Protein AF-A0A151RXX3-F1 (afdb_monomer)

Structure (mmCIF, N/CA/C/O backbone):
data_AF-A0A151RXX3-F1
#
_entry.id   AF-A0A151RXX3-F1
#
loop_
_atom_site.group_PDB
_atom_site.id
_atom_site.type_symbol
_atom_site.label_atom_id
_atom_site.label_alt_id
_atom_site.label_comp_id
_atom_site.label_asym_id
_atom_site.label_entity_id
_atom_site.label_seq_id
_atom_site.pdbx_PDB_ins_code
_atom_site.Cartn_x
_atom_site.Cartn_y
_atom_site.Cartn_z
_atom_site.occupancy
_atom_site.B_iso_or_equiv
_atom_site.auth_seq_id
_atom_site.auth_comp_id
_atom_site.auth_asym_id
_atom_site.auth_atom_id
_atom_site.pdbx_PDB_model_num
ATOM 1 N N . MET A 1 1 ? 7.718 -15.943 -20.895 1.00 89.25 1 MET A N 1
ATOM 2 C CA . MET A 1 1 ? 7.587 -17.386 -20.615 1.00 89.25 1 MET A CA 1
ATOM 3 C C . MET A 1 1 ? 8.882 -17.871 -19.971 1.00 89.25 1 MET A C 1
ATOM 5 O O . MET A 1 1 ? 9.934 -17.589 -20.536 1.00 89.25 1 MET A O 1
ATOM 9 N N . PRO A 1 2 ? 8.823 -18.529 -18.803 1.00 91.12 2 PRO A N 1
ATOM 10 C CA . PRO A 1 2 ? 9.934 -19.281 -18.217 1.00 91.12 2 PRO A CA 1
ATOM 11 C C . PRO A 1 2 ? 10.618 -20.260 -19.181 1.00 91.12 2 PRO A C 1
ATOM 13 O O . PRO A 1 2 ? 9.952 -20.950 -19.956 1.00 91.12 2 PRO A O 1
ATOM 16 N N . LEU A 1 3 ? 11.947 -20.358 -19.102 1.00 89.00 3 LEU A N 1
ATOM 17 C CA . LEU A 1 3 ? 12.749 -21.288 -19.906 1.00 89.00 3 LEU A CA 1
ATOM 18 C C . LEU A 1 3 ? 12.399 -22.761 -19.622 1.00 89.00 3 LEU A C 1
ATOM 20 O O . LEU A 1 3 ? 12.385 -23.570 -20.550 1.00 89.00 3 LEU A O 1
ATOM 24 N N . SER A 1 4 ? 12.051 -23.098 -18.375 1.00 89.06 4 SER A N 1
ATOM 25 C CA . SER A 1 4 ? 11.607 -24.442 -17.966 1.00 89.06 4 SER A CA 1
ATOM 26 C C . SER A 1 4 ? 10.390 -24.925 -18.760 1.00 89.06 4 SER A C 1
ATOM 28 O O . SER A 1 4 ? 10.337 -26.076 -19.195 1.00 89.06 4 SER A O 1
ATOM 30 N N . MET A 1 5 ? 9.420 -24.038 -19.003 1.00 88.75 5 MET A N 1
ATOM 31 C CA . MET A 1 5 ? 8.236 -24.366 -19.792 1.00 88.75 5 MET A CA 1
ATOM 32 C C . MET A 1 5 ? 8.582 -24.627 -21.249 1.00 88.75 5 MET A C 1
ATOM 34 O O . MET A 1 5 ? 8.080 -25.590 -21.821 1.00 88.75 5 MET A O 1
ATOM 38 N N . LEU A 1 6 ? 9.463 -23.817 -21.841 1.00 88.94 6 LEU A N 1
ATOM 39 C CA . LEU A 1 6 ? 9.907 -24.044 -23.213 1.00 88.94 6 LEU A CA 1
ATOM 40 C C . LEU A 1 6 ? 10.555 -25.430 -23.360 1.00 88.94 6 LEU A C 1
ATOM 42 O O . LEU A 1 6 ? 10.225 -26.170 -24.283 1.00 88.94 6 LEU A O 1
ATOM 46 N N . GLN A 1 7 ? 11.419 -25.808 -22.414 1.00 87.69 7 GLN A N 1
ATOM 47 C CA . GLN A 1 7 ? 12.077 -27.118 -22.410 1.00 87.69 7 GLN A CA 1
ATOM 48 C C . GLN A 1 7 ? 11.077 -28.284 -22.337 1.00 87.69 7 GLN A C 1
ATOM 50 O O . GLN A 1 7 ? 11.330 -29.337 -22.918 1.00 87.69 7 GLN A O 1
ATOM 55 N N . ARG A 1 8 ? 9.928 -28.102 -21.669 1.00 88.19 8 ARG A N 1
ATOM 56 C CA . ARG A 1 8 ? 8.843 -29.101 -21.613 1.00 88.19 8 ARG A CA 1
ATOM 57 C C . ARG A 1 8 ? 8.052 -29.212 -22.917 1.00 88.19 8 ARG A C 1
ATOM 59 O O . ARG A 1 8 ? 7.509 -30.279 -23.187 1.00 88.19 8 ARG A O 1
ATOM 66 N N . ILE A 1 9 ? 7.951 -28.128 -23.687 1.00 84.94 9 ILE A N 1
ATOM 67 C CA . ILE A 1 9 ? 7.225 -28.107 -24.967 1.00 84.94 9 ILE A CA 1
ATOM 68 C C . ILE A 1 9 ? 8.024 -28.845 -26.056 1.00 84.94 9 ILE A C 1
ATOM 70 O O . ILE A 1 9 ? 7.420 -29.496 -26.906 1.00 84.94 9 ILE A O 1
ATOM 74 N N . GLY A 1 10 ? 9.360 -28.821 -25.995 1.00 77.88 10 GLY A N 1
ATOM 75 C CA . GLY A 1 10 ? 10.242 -29.578 -26.892 1.00 77.88 10 GLY A CA 1
ATOM 76 C C . GLY A 1 10 ? 10.873 -28.724 -27.997 1.00 77.88 10 GLY A C 1
ATOM 77 O O . GLY A 1 10 ? 11.227 -27.573 -27.753 1.00 77.88 10 GLY A O 1
ATOM 78 N N . GLU A 1 11 ? 11.063 -29.303 -29.191 1.00 73.75 11 GLU A N 1
ATOM 79 C CA . GLU A 1 11 ? 11.761 -28.708 -30.350 1.00 73.75 11 GLU A CA 1
ATOM 80 C C . GLU A 1 11 ? 11.047 -27.463 -30.908 1.00 73.75 11 GLU A C 1
ATOM 82 O O . GLU A 1 11 ? 10.357 -27.505 -31.924 1.00 73.75 11 GLU A O 1
ATOM 87 N N . VAL A 1 12 ? 11.225 -26.331 -30.236 1.00 85.44 12 VAL A N 1
ATOM 88 C CA . VAL A 1 12 ? 10.735 -25.027 -30.674 1.00 85.44 12 VAL A CA 1
ATOM 89 C C . VAL A 1 12 ? 11.930 -24.142 -30.995 1.00 85.44 12 VAL A C 1
ATOM 91 O O . VAL A 1 12 ? 12.841 -23.985 -30.180 1.00 85.44 12 VAL A O 1
ATOM 94 N N . GLU A 1 13 ? 11.940 -23.563 -32.194 1.00 87.88 13 GLU A N 1
ATOM 95 C CA . GLU A 1 13 ? 13.018 -22.677 -32.620 1.00 87.88 13 GLU A CA 1
ATOM 96 C C . GLU A 1 13 ? 12.958 -21.360 -31.837 1.00 87.88 13 GLU A C 1
ATOM 98 O O . GLU A 1 13 ? 12.009 -20.582 -31.947 1.00 87.88 13 GLU A O 1
ATOM 103 N N . VAL A 1 14 ? 13.993 -21.103 -31.036 1.00 91.06 14 VAL A N 1
ATOM 104 C CA . VAL A 1 14 ? 14.156 -19.833 -30.330 1.00 91.06 14 VAL A CA 1
ATOM 105 C C . VAL A 1 14 ? 15.023 -18.913 -31.168 1.00 91.06 14 VAL A C 1
ATOM 107 O O . VAL A 1 14 ? 16.206 -19.183 -31.386 1.00 91.06 14 VAL A O 1
ATOM 110 N N . ARG A 1 15 ? 14.465 -17.780 -31.586 1.00 91.69 15 ARG A N 1
ATOM 111 C CA . ARG A 1 15 ? 15.223 -16.747 -32.286 1.00 91.69 15 ARG A CA 1
ATOM 112 C C . ARG A 1 15 ? 15.987 -15.876 -31.289 1.00 91.69 15 ARG A C 1
ATOM 114 O O . ARG A 1 15 ? 15.366 -15.294 -30.392 1.00 91.69 15 ARG A O 1
ATOM 121 N N . PRO A 1 16 ? 17.317 -15.731 -31.437 1.00 89.75 16 PRO A N 1
ATOM 122 C CA . PRO A 1 16 ? 18.087 -14.806 -30.619 1.00 89.75 16 PRO A CA 1
ATOM 123 C C . PRO A 1 16 ? 17.590 -13.374 -30.816 1.00 89.75 16 PRO A C 1
ATOM 125 O O . PRO A 1 16 ? 17.410 -12.920 -31.947 1.00 89.75 16 PRO A O 1
ATOM 128 N N . ILE A 1 17 ? 17.424 -12.635 -29.721 1.00 89.94 17 ILE A N 1
ATOM 129 C CA . ILE A 1 17 ? 17.003 -11.236 -29.767 1.00 89.94 17 ILE A CA 1
ATOM 130 C C . ILE A 1 17 ? 17.909 -10.370 -28.902 1.00 89.94 17 ILE A C 1
ATOM 132 O O . ILE A 1 17 ? 18.303 -10.744 -27.801 1.00 89.94 17 ILE A O 1
ATOM 136 N N . ARG A 1 18 ? 18.230 -9.176 -29.398 1.00 87.50 18 ARG A N 1
ATOM 137 C CA . ARG A 1 18 ? 18.948 -8.152 -28.633 1.00 87.50 18 ARG A CA 1
ATOM 138 C C . ARG A 1 18 ? 17.943 -7.212 -27.982 1.00 87.50 18 ARG A C 1
ATOM 140 O O . ARG A 1 18 ? 17.834 -6.055 -28.375 1.00 87.50 18 ARG A O 1
ATOM 147 N N . MET A 1 19 ? 17.176 -7.736 -27.030 1.00 88.75 19 MET A N 1
ATOM 148 C CA . MET A 1 19 ? 16.320 -6.919 -26.172 1.00 88.75 19 MET A CA 1
ATOM 149 C C . MET A 1 19 ? 16.792 -6.996 -24.726 1.00 88.75 19 MET A C 1
ATOM 151 O O . MET A 1 19 ? 17.378 -7.990 -24.301 1.00 88.75 19 MET A O 1
ATOM 155 N N . THR A 1 20 ? 16.455 -5.967 -23.965 1.00 90.19 20 THR A N 1
ATOM 156 C CA . THR A 1 20 ? 16.675 -5.909 -22.525 1.00 90.19 20 THR A CA 1
ATOM 157 C C . THR A 1 20 ? 15.355 -5.524 -21.879 1.00 90.19 20 THR A C 1
ATOM 159 O O . THR A 1 20 ? 14.705 -4.581 -22.331 1.00 90.19 20 THR A O 1
ATOM 162 N N . LEU A 1 21 ? 14.945 -6.252 -20.844 1.00 89.50 21 LEU A N 1
ATOM 163 C CA . LEU A 1 21 ? 13.702 -5.994 -20.127 1.00 89.50 21 LEU A CA 1
ATOM 164 C C . LEU A 1 21 ? 14.010 -5.494 -18.722 1.00 89.50 21 LEU A C 1
ATOM 166 O O . LEU A 1 21 ? 14.807 -6.093 -18.005 1.00 89.50 21 LEU A O 1
ATOM 170 N N . GLN A 1 22 ? 13.351 -4.411 -18.325 1.00 91.44 22 GLN A N 1
ATOM 171 C CA . GLN A 1 22 ? 13.344 -3.953 -16.944 1.00 91.44 22 GLN A CA 1
ATOM 172 C C . GLN A 1 22 ? 12.065 -4.453 -16.271 1.00 91.44 22 GLN A C 1
ATOM 174 O O . GLN A 1 22 ? 10.960 -4.122 -16.701 1.00 91.44 22 GLN A O 1
ATOM 179 N N . LEU A 1 23 ? 12.215 -5.279 -15.238 1.00 87.00 23 LEU A N 1
ATOM 180 C CA . LEU A 1 23 ? 11.096 -5.811 -14.465 1.00 87.00 23 LEU A CA 1
ATOM 181 C C . LEU A 1 23 ? 10.547 -4.760 -13.486 1.00 87.00 23 LEU A C 1
ATOM 183 O O . LEU A 1 23 ? 11.175 -3.732 -13.228 1.00 87.00 23 LEU A O 1
ATOM 187 N N . ALA A 1 24 ? 9.378 -5.027 -12.896 1.00 81.44 24 ALA A N 1
ATOM 188 C CA . ALA A 1 24 ? 8.734 -4.120 -11.939 1.00 81.44 24 ALA A CA 1
ATOM 189 C C . ALA A 1 24 ? 9.591 -3.851 -10.684 1.00 81.44 24 ALA A C 1
ATOM 191 O O . ALA A 1 24 ? 9.569 -2.747 -10.145 1.00 81.44 24 ALA A O 1
ATOM 192 N N . ASN A 1 25 ? 10.417 -4.819 -10.273 1.00 86.31 25 ASN A N 1
ATOM 193 C CA . ASN A 1 25 ? 11.418 -4.664 -9.209 1.00 86.31 25 ASN A CA 1
ATOM 194 C C . ASN A 1 25 ? 12.680 -3.894 -9.662 1.00 86.31 25 ASN A C 1
ATOM 196 O O . ASN A 1 25 ? 13.690 -3.902 -8.967 1.00 86.31 25 ASN A O 1
ATOM 200 N N . ARG A 1 26 ? 12.641 -3.260 -10.844 1.00 84.44 26 ARG A N 1
ATOM 201 C CA . ARG A 1 26 ? 13.734 -2.531 -11.508 1.00 84.44 26 ARG A CA 1
ATOM 202 C C . ARG A 1 26 ? 14.936 -3.380 -11.922 1.00 84.44 26 ARG A C 1
ATOM 204 O O . ARG A 1 26 ? 15.872 -2.819 -12.490 1.00 84.44 26 ARG A O 1
ATOM 211 N N . SER A 1 27 ? 14.913 -4.696 -11.701 1.00 84.06 27 SER A N 1
ATOM 212 C CA . SER A 1 27 ? 15.970 -5.583 -12.186 1.00 84.06 27 SER A CA 1
ATOM 213 C C . SER A 1 27 ? 15.974 -5.637 -13.711 1.00 84.06 27 SER A C 1
ATOM 215 O O . SER A 1 27 ? 14.931 -5.555 -14.365 1.00 84.06 27 SER A O 1
ATOM 217 N N . ILE A 1 28 ? 17.171 -5.762 -14.274 1.00 88.62 28 ILE A N 1
ATOM 218 C CA . ILE A 1 28 ? 17.374 -5.880 -15.711 1.00 88.62 28 ILE A CA 1
ATOM 219 C C . ILE A 1 28 ? 17.557 -7.359 -16.046 1.00 88.62 28 ILE A C 1
ATOM 221 O O . ILE A 1 28 ? 18.454 -8.015 -15.516 1.00 88.62 28 ILE A O 1
ATOM 225 N N . LYS A 1 29 ? 16.713 -7.882 -16.936 1.00 88.06 29 LYS A N 1
ATOM 226 C CA . LYS A 1 29 ? 16.784 -9.253 -17.442 1.00 88.06 29 LYS A CA 1
ATOM 227 C C . LYS A 1 29 ? 17.011 -9.253 -18.946 1.00 88.06 29 LYS A C 1
ATOM 229 O O . LYS A 1 29 ? 16.446 -8.450 -19.689 1.00 88.06 29 LYS A O 1
ATOM 234 N N . TYR A 1 30 ? 17.831 -10.200 -19.375 1.00 91.12 30 TYR A N 1
ATOM 235 C CA . TYR A 1 30 ? 18.130 -10.458 -20.774 1.00 91.12 30 TYR A CA 1
ATOM 236 C C . TYR A 1 30 ? 17.369 -11.713 -21.191 1.00 91.12 30 TYR A C 1
ATOM 238 O O . TYR A 1 30 ? 17.625 -12.785 -20.637 1.00 91.12 30 TYR A O 1
ATOM 246 N N . PRO A 1 31 ? 16.398 -11.601 -22.107 1.00 92.62 31 PRO A N 1
ATOM 247 C CA . PRO A 1 31 ? 15.698 -12.765 -22.618 1.00 92.62 31 PRO A CA 1
ATOM 248 C C . PRO A 1 31 ? 16.636 -13.733 -23.328 1.00 92.62 31 PRO A C 1
ATOM 250 O O . PRO A 1 31 ? 17.575 -13.322 -24.006 1.00 92.62 31 PRO A O 1
ATOM 253 N N . HIS A 1 32 ? 16.330 -15.020 -23.210 1.00 90.50 32 HIS A N 1
ATOM 254 C CA . HIS A 1 32 ? 17.006 -16.076 -23.954 1.00 90.50 32 HIS A CA 1
ATOM 255 C C . HIS A 1 32 ? 16.734 -15.946 -25.461 1.00 90.50 32 HIS A C 1
ATOM 257 O O . HIS A 1 32 ? 17.613 -16.171 -26.289 1.00 90.50 32 HIS A O 1
ATOM 263 N N . GLY A 1 33 ? 15.520 -15.522 -25.815 1.00 93.31 33 GLY A N 1
ATOM 264 C CA . GLY A 1 33 ? 15.121 -15.252 -27.187 1.00 93.31 33 GLY A CA 1
ATOM 265 C C . GLY A 1 33 ? 13.617 -15.059 -27.315 1.00 93.31 33 GLY A C 1
ATOM 266 O O . GLY A 1 33 ? 12.908 -14.913 -26.313 1.00 93.31 33 GLY A O 1
ATOM 267 N N . VAL A 1 34 ? 13.139 -15.056 -28.554 1.00 92.75 34 VAL A N 1
ATOM 268 C CA . VAL A 1 34 ? 11.711 -15.031 -28.879 1.00 92.75 34 VAL A CA 1
ATOM 269 C C . VAL A 1 34 ? 11.339 -16.313 -29.598 1.00 92.75 34 VAL A C 1
ATOM 271 O O . VAL A 1 34 ? 12.045 -16.762 -30.497 1.00 92.75 34 VAL A O 1
ATOM 274 N N . VAL A 1 35 ? 10.219 -16.884 -29.185 1.00 93.06 35 VAL A N 1
ATOM 275 C CA . VAL A 1 35 ? 9.512 -17.932 -29.908 1.00 93.06 35 VAL A CA 1
ATOM 276 C C . VAL A 1 35 ? 8.337 -17.269 -30.600 1.00 93.06 35 VAL A C 1
ATOM 278 O O . VAL A 1 35 ? 7.531 -16.626 -29.931 1.00 93.06 35 VAL A O 1
ATOM 281 N N . GLU A 1 36 ? 8.253 -17.412 -31.914 1.00 91.12 36 GLU A N 1
ATOM 282 C CA . GLU A 1 36 ? 7.155 -16.873 -32.717 1.00 91.12 36 GLU A CA 1
ATOM 283 C C . GLU A 1 36 ? 6.114 -17.963 -33.005 1.00 91.12 36 GLU A C 1
ATOM 285 O O . GLU A 1 36 ? 6.450 -19.147 -33.066 1.00 91.12 36 GLU A O 1
ATOM 290 N N . ASP A 1 37 ? 4.855 -17.554 -33.174 1.00 90.19 37 ASP A N 1
ATOM 291 C CA . ASP A 1 37 ? 3.744 -18.398 -33.639 1.00 90.19 37 ASP A CA 1
ATOM 292 C C . ASP A 1 37 ? 3.473 -19.669 -32.806 1.00 90.19 37 ASP A C 1
ATOM 294 O O . ASP A 1 37 ? 2.965 -20.679 -33.309 1.00 90.19 37 ASP A O 1
ATOM 298 N N . LEU A 1 38 ? 3.741 -19.633 -31.496 1.00 90.06 38 LEU A N 1
ATOM 299 C CA . LEU A 1 38 ? 3.442 -20.765 -30.624 1.00 90.06 38 LEU A CA 1
ATOM 300 C C . LEU A 1 38 ? 1.927 -20.900 -30.426 1.00 90.06 38 LEU A C 1
ATOM 302 O O . LEU A 1 38 ? 1.261 -19.979 -29.952 1.00 90.06 38 LEU A O 1
ATOM 306 N N . LEU A 1 39 ? 1.377 -22.066 -30.765 1.00 90.44 39 LEU A N 1
ATOM 307 C CA . LEU A 1 39 ? -0.059 -22.315 -30.671 1.00 90.44 39 LEU A CA 1
ATOM 308 C C . LEU A 1 39 ? -0.511 -22.495 -29.216 1.00 90.44 39 LEU A C 1
ATOM 310 O O . LEU A 1 39 ? -0.189 -23.483 -28.558 1.00 90.44 39 LEU A O 1
ATOM 314 N N . VAL A 1 40 ? -1.334 -21.562 -28.740 1.00 89.50 40 VAL A N 1
ATOM 315 C CA . VAL A 1 40 ? -1.975 -21.603 -27.423 1.00 89.50 40 VAL A CA 1
ATOM 316 C C . VAL A 1 40 ? -3.429 -22.026 -27.577 1.00 89.50 40 VAL A C 1
ATOM 318 O O . VAL A 1 40 ? -4.207 -21.373 -28.279 1.00 89.50 40 VAL A O 1
ATOM 321 N N . LYS A 1 41 ? -3.807 -23.108 -26.890 1.00 88.88 41 LYS A N 1
ATOM 322 C CA . LYS A 1 41 ? -5.196 -23.563 -26.806 1.00 88.88 41 LYS A CA 1
ATOM 323 C C . LYS A 1 41 ? -5.928 -22.832 -25.683 1.00 88.88 41 LYS A C 1
ATOM 325 O O . LYS A 1 41 ? -5.544 -22.950 -24.523 1.00 88.88 41 LYS A O 1
ATOM 330 N N . VAL A 1 42 ? -7.007 -22.133 -26.018 1.00 87.75 42 VAL A N 1
ATOM 331 C CA . VAL A 1 42 ? -7.947 -21.545 -25.055 1.00 87.75 42 VAL A CA 1
ATOM 332 C C . VAL A 1 42 ? -9.311 -22.175 -25.281 1.00 87.75 42 VAL A C 1
ATOM 334 O O . VAL A 1 42 ? -9.966 -21.904 -26.287 1.00 87.75 42 VAL A O 1
ATOM 337 N N . ASP A 1 43 ? -9.719 -23.036 -24.349 1.00 88.25 43 ASP A N 1
ATOM 338 C CA . ASP A 1 43 ? -10.894 -23.900 -24.489 1.00 88.25 43 ASP A CA 1
ATOM 339 C C . ASP A 1 43 ? -10.880 -24.655 -25.835 1.00 88.25 43 ASP A C 1
ATOM 341 O O . ASP A 1 43 ? -10.007 -25.500 -26.051 1.00 88.25 43 ASP A O 1
ATOM 345 N N . LYS A 1 44 ? -11.786 -24.349 -26.769 1.00 88.81 44 LYS A N 1
ATOM 346 C CA . LYS A 1 44 ? -11.835 -24.969 -28.103 1.00 88.81 44 LYS A CA 1
ATOM 347 C C . LYS A 1 44 ? -10.999 -24.270 -29.185 1.00 88.81 44 LYS A C 1
ATOM 349 O O . LYS A 1 44 ? -10.865 -24.819 -30.277 1.00 88.81 44 LYS A O 1
ATOM 354 N N . PHE A 1 45 ? -10.435 -23.093 -28.917 1.00 90.25 45 PHE A N 1
ATOM 355 C CA . PHE A 1 45 ? -9.740 -22.282 -29.923 1.00 90.25 45 PHE A CA 1
ATOM 356 C C . PHE A 1 45 ? -8.220 -22.386 -29.830 1.00 90.25 45 PHE A C 1
ATOM 358 O O . PHE A 1 45 ? -7.668 -22.562 -28.747 1.00 90.25 45 PHE A O 1
ATOM 365 N N . TRP A 1 46 ? -7.547 -22.206 -30.966 1.00 90.50 46 TRP A N 1
ATOM 366 C CA . TRP A 1 46 ? -6.090 -22.147 -31.068 1.00 90.50 46 TRP A CA 1
ATOM 367 C C . TRP A 1 46 ? -5.659 -20.784 -31.594 1.00 90.50 46 TRP A C 1
ATOM 369 O O . TRP A 1 46 ? -6.179 -20.319 -32.608 1.00 90.50 46 TRP A O 1
ATOM 379 N N . PHE A 1 47 ? -4.699 -20.161 -30.918 1.00 91.25 47 PHE A N 1
ATOM 380 C CA . PHE A 1 47 ? -4.158 -18.860 -31.297 1.00 91.25 47 PHE A CA 1
ATOM 381 C C . PHE A 1 47 ? -2.637 -18.939 -31.425 1.00 91.25 47 PHE A C 1
ATOM 383 O O . PHE A 1 47 ? -2.004 -19.457 -30.506 1.00 91.25 47 PHE A O 1
ATOM 390 N N . PRO A 1 48 ? -2.040 -18.418 -32.509 1.00 91.12 48 PRO A N 1
ATOM 391 C CA . PRO A 1 48 ? -0.600 -18.205 -32.557 1.00 91.12 48 PRO A CA 1
ATOM 392 C C . PRO A 1 48 ? -0.228 -17.054 -31.616 1.00 91.12 48 PRO A C 1
ATOM 394 O O . PRO A 1 48 ? -0.878 -16.002 -31.616 1.00 91.12 48 PRO A O 1
ATOM 397 N N . VAL A 1 49 ? 0.783 -17.272 -30.777 1.00 91.19 49 VAL A N 1
ATOM 398 C CA . VAL A 1 49 ? 1.258 -16.298 -29.791 1.00 91.19 49 VAL A CA 1
ATOM 399 C C . VAL A 1 49 ? 2.776 -16.289 -29.756 1.00 91.19 49 VAL A C 1
ATOM 401 O O . VAL A 1 49 ? 3.412 -17.330 -29.599 1.00 91.19 49 VAL A O 1
ATOM 404 N N . ASP A 1 50 ? 3.343 -15.090 -29.810 1.00 91.69 50 ASP A N 1
ATOM 405 C CA . ASP A 1 50 ? 4.777 -14.898 -29.646 1.00 91.69 50 ASP A CA 1
ATOM 406 C C . ASP A 1 50 ? 5.130 -14.799 -28.159 1.00 91.69 50 ASP A C 1
ATOM 408 O O . ASP A 1 50 ? 4.501 -14.061 -27.390 1.00 91.69 50 ASP A O 1
ATOM 412 N N . PHE A 1 51 ? 6.175 -15.510 -27.746 1.00 91.38 51 PHE A N 1
ATOM 413 C CA . PHE A 1 51 ? 6.668 -15.499 -26.378 1.00 91.38 51 PHE A CA 1
ATOM 414 C C . PHE A 1 51 ? 8.111 -15.033 -26.307 1.00 91.38 51 PHE A C 1
ATOM 416 O O . PHE A 1 51 ? 9.013 -15.602 -26.915 1.00 91.38 51 PHE A O 1
ATOM 423 N N . VAL A 1 52 ? 8.348 -14.049 -25.445 1.00 91.75 52 VAL A N 1
ATOM 424 C CA . VAL A 1 52 ? 9.694 -13.746 -24.965 1.00 91.75 52 VAL A CA 1
ATOM 425 C C . VAL A 1 52 ? 10.065 -14.771 -23.896 1.00 91.75 52 VAL A C 1
ATOM 427 O O . VAL A 1 52 ? 9.382 -14.886 -22.868 1.00 91.75 52 VAL A O 1
ATOM 430 N N . VAL A 1 53 ? 11.130 -15.528 -24.143 1.00 91.75 53 VAL A N 1
ATOM 431 C CA . VAL A 1 53 ? 11.615 -16.586 -23.253 1.00 91.75 53 VAL A CA 1
ATOM 432 C C . VAL A 1 53 ? 12.652 -16.002 -22.303 1.00 91.75 53 VAL A C 1
ATOM 434 O O . VAL A 1 53 ? 13.599 -15.351 -22.738 1.00 91.75 53 VAL A O 1
ATOM 437 N N . MET A 1 54 ? 12.476 -16.212 -21.002 1.00 90.56 54 MET A N 1
ATOM 438 C CA . MET A 1 54 ? 13.347 -15.669 -19.958 1.00 90.56 54 MET A CA 1
ATOM 439 C C . MET A 1 54 ? 13.747 -16.750 -18.961 1.00 90.56 54 MET A C 1
ATOM 441 O O . MET A 1 54 ? 12.966 -17.655 -18.673 1.00 90.56 54 MET A O 1
ATOM 445 N N . ASP A 1 55 ? 14.950 -16.611 -18.410 1.00 86.69 55 ASP A N 1
ATOM 446 C CA . ASP A 1 55 ? 15.411 -17.416 -17.283 1.00 86.69 55 ASP A CA 1
ATOM 447 C C . ASP A 1 55 ? 14.833 -16.855 -15.972 1.00 86.69 55 ASP A C 1
ATOM 449 O O . ASP A 1 55 ? 15.312 -15.856 -15.411 1.00 86.69 55 ASP A O 1
ATOM 453 N N . MET A 1 56 ? 13.701 -17.435 -15.575 1.00 86.12 56 MET A N 1
ATOM 454 C CA . MET A 1 56 ? 12.917 -17.090 -14.394 1.00 86.12 56 MET A CA 1
ATOM 455 C C . MET A 1 56 ? 12.193 -18.335 -13.876 1.00 86.12 56 MET A C 1
ATOM 457 O O . MET A 1 56 ? 11.906 -19.247 -14.655 1.00 86.12 56 MET A O 1
ATOM 461 N N . GLU A 1 57 ? 11.879 -18.342 -12.584 1.00 85.44 57 GLU A N 1
ATOM 462 C CA . GLU A 1 57 ? 11.120 -19.420 -11.952 1.00 85.44 57 GLU A CA 1
ATOM 463 C C . GLU A 1 57 ? 9.682 -19.481 -12.490 1.00 8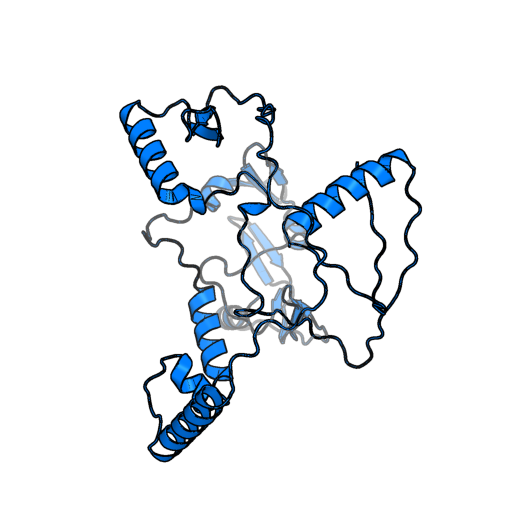5.44 57 GLU A C 1
ATOM 465 O O . GLU A 1 57 ? 9.079 -18.463 -12.847 1.00 85.44 57 GLU A O 1
ATOM 470 N N . GLU A 1 58 ? 9.155 -20.699 -12.599 1.00 84.44 58 GLU A N 1
ATOM 471 C CA . GLU A 1 58 ? 7.780 -20.961 -13.018 1.00 84.44 58 GLU A CA 1
ATOM 472 C C . GLU A 1 58 ? 6.867 -20.938 -11.792 1.00 84.44 58 GLU A C 1
ATOM 474 O O . GLU A 1 58 ? 7.096 -21.664 -10.826 1.00 84.44 58 GLU A O 1
ATOM 479 N N . ASP A 1 59 ? 5.819 -20.120 -11.847 1.00 82.62 59 ASP A N 1
ATOM 480 C CA . ASP A 1 59 ? 4.762 -20.125 -10.841 1.00 82.62 59 ASP A CA 1
ATOM 481 C C . ASP A 1 59 ? 3.874 -21.362 -11.051 1.00 82.62 59 ASP A C 1
ATOM 483 O O . ASP A 1 59 ? 3.337 -21.584 -12.141 1.00 82.62 59 ASP A O 1
ATOM 487 N N . SER A 1 60 ? 3.736 -22.186 -10.011 1.00 78.94 60 SER A N 1
ATOM 488 C CA . SER A 1 60 ? 2.957 -23.425 -10.074 1.00 78.94 60 SER A CA 1
ATOM 489 C C . SER A 1 60 ? 1.445 -23.205 -10.173 1.00 78.94 60 SER A C 1
ATOM 491 O O . SER A 1 60 ? 0.736 -24.107 -10.618 1.00 78.94 60 SER A O 1
ATOM 493 N N . GLU A 1 61 ? 0.940 -22.047 -9.743 1.00 76.69 61 GLU A N 1
ATOM 494 C CA . GLU A 1 61 ? -0.483 -21.701 -9.784 1.00 76.69 61 GLU A CA 1
ATOM 495 C C . GLU A 1 61 ? -0.843 -20.930 -11.058 1.00 76.69 61 GLU A C 1
ATOM 497 O O . GLU A 1 61 ? -1.856 -21.228 -11.696 1.00 76.69 61 GLU A O 1
ATOM 502 N N . VAL A 1 62 ? -0.006 -19.968 -11.464 1.00 77.38 62 VAL A N 1
ATOM 503 C CA . VAL A 1 62 ? -0.238 -19.132 -12.655 1.00 77.38 62 VAL A CA 1
ATOM 504 C C . VAL A 1 62 ? 0.985 -19.159 -13.578 1.00 77.38 62 VAL A C 1
ATOM 506 O O . VAL A 1 62 ? 1.727 -18.180 -13.677 1.00 77.38 62 VAL A O 1
ATOM 509 N N . PRO A 1 63 ? 1.191 -20.257 -14.325 1.00 70.62 63 PRO A N 1
ATOM 510 C CA . PRO A 1 63 ? 2.407 -20.434 -15.117 1.00 70.62 63 PRO A CA 1
ATOM 511 C C . PRO A 1 63 ? 2.543 -19.409 -16.256 1.00 70.62 63 PRO A C 1
ATOM 513 O O . PRO A 1 63 ? 3.655 -19.051 -16.650 1.00 70.62 63 PRO A O 1
ATOM 516 N N . LEU A 1 64 ? 1.429 -18.898 -16.800 1.00 83.38 64 LEU A N 1
ATOM 517 C CA . LEU A 1 64 ? 1.425 -17.933 -17.903 1.00 83.38 64 LEU A CA 1
ATOM 518 C C . LEU A 1 64 ? 0.337 -16.872 -17.743 1.00 83.38 64 LEU A C 1
ATOM 520 O O . LEU A 1 64 ? -0.835 -17.185 -17.548 1.00 83.38 64 LEU A O 1
ATOM 524 N N . ILE A 1 65 ? 0.719 -15.612 -17.956 1.00 85.12 65 ILE A N 1
ATOM 525 C CA . ILE A 1 65 ? -0.209 -14.485 -18.071 1.00 85.12 65 ILE A CA 1
ATOM 526 C C . ILE A 1 65 ? -0.184 -13.988 -19.514 1.00 85.12 65 ILE A C 1
ATOM 528 O O . ILE A 1 65 ? 0.842 -13.518 -20.012 1.00 85.12 65 ILE A O 1
ATOM 532 N N . LEU A 1 66 ? -1.330 -14.071 -20.187 1.00 87.19 66 LEU A N 1
ATOM 533 C CA . LEU A 1 66 ? -1.496 -13.555 -21.540 1.00 87.19 66 LEU A CA 1
ATOM 534 C C . LEU A 1 66 ? -1.971 -12.105 -21.481 1.00 87.19 66 LEU A C 1
ATOM 536 O O . LEU A 1 66 ? -3.062 -11.797 -21.007 1.00 87.19 66 LEU A O 1
ATOM 540 N N . GLY A 1 67 ? -1.114 -11.200 -21.944 1.00 87.31 67 GLY A N 1
ATOM 541 C CA . GLY A 1 67 ? -1.357 -9.767 -21.854 1.00 87.31 67 GLY A CA 1
ATOM 542 C C . GLY A 1 67 ? -2.392 -9.232 -22.849 1.00 87.31 67 GLY A C 1
ATOM 543 O O . GLY A 1 67 ? -2.975 -9.940 -23.671 1.00 87.31 67 GLY A O 1
ATOM 544 N N . ARG A 1 68 ? -2.545 -7.905 -22.834 1.00 87.44 68 ARG A N 1
ATOM 545 C CA . ARG A 1 68 ? -3.459 -7.158 -23.716 1.00 87.44 68 ARG A CA 1
ATOM 546 C C . ARG A 1 68 ? -3.285 -7.449 -25.218 1.00 87.44 68 ARG A C 1
ATOM 548 O O . ARG A 1 68 ? -4.310 -7.507 -25.895 1.00 87.44 68 ARG A O 1
ATOM 555 N N . PRO A 1 69 ? -2.062 -7.634 -25.766 1.00 88.25 69 PRO A N 1
ATOM 556 C CA . PRO A 1 69 ? -1.900 -7.981 -27.179 1.00 88.25 69 PRO A CA 1
ATOM 557 C C . PRO A 1 69 ? -2.622 -9.280 -27.550 1.00 88.25 69 PRO A C 1
ATOM 559 O O . PRO A 1 69 ? -3.398 -9.289 -28.501 1.00 88.25 69 PRO A O 1
ATOM 562 N N . PHE A 1 70 ? -2.459 -10.332 -26.742 1.00 90.25 70 PHE A N 1
ATOM 563 C CA . PHE A 1 70 ? -3.173 -11.594 -26.927 1.00 90.25 70 PHE A CA 1
ATOM 564 C C . PHE A 1 70 ? -4.688 -11.402 -26.837 1.00 90.25 70 PHE A C 1
ATOM 566 O O . PHE A 1 70 ? -5.429 -11.845 -27.711 1.00 90.25 70 PHE A O 1
ATOM 573 N N . MET A 1 71 ? -5.154 -10.681 -25.813 1.00 90.00 71 MET A N 1
ATOM 574 C CA . MET A 1 71 ? -6.583 -10.415 -25.630 1.00 90.00 71 MET A CA 1
ATOM 575 C C . MET A 1 71 ? -7.196 -9.686 -26.832 1.00 90.00 71 MET A C 1
ATOM 577 O O . MET A 1 71 ? -8.343 -9.942 -27.198 1.00 90.00 71 MET A O 1
ATOM 581 N N . LYS A 1 72 ? -6.429 -8.802 -27.480 1.00 88.25 72 LYS A N 1
ATOM 582 C CA . LYS A 1 72 ? -6.844 -8.137 -28.718 1.00 88.25 72 LYS A CA 1
ATOM 583 C C . LYS A 1 72 ? -6.957 -9.131 -29.877 1.00 88.25 72 LYS A C 1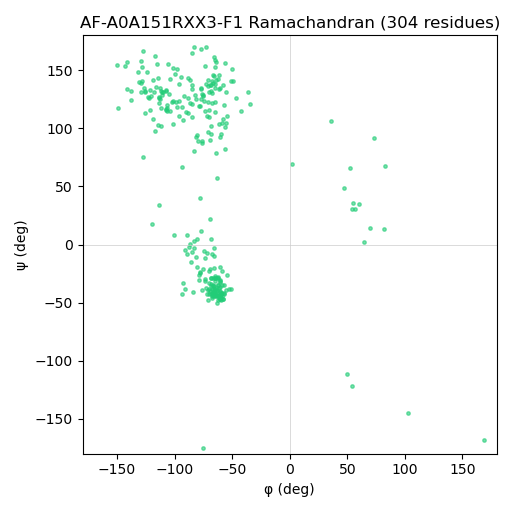
ATOM 585 O O . LYS A 1 72 ? -7.954 -9.088 -30.595 1.00 88.25 72 LYS A O 1
ATOM 590 N N . THR A 1 73 ? -5.983 -10.028 -30.041 1.00 86.81 73 THR A N 1
ATOM 591 C CA . THR A 1 73 ? -6.002 -11.087 -31.068 1.00 86.81 73 THR A CA 1
ATOM 592 C C . THR A 1 73 ? -7.200 -12.018 -30.893 1.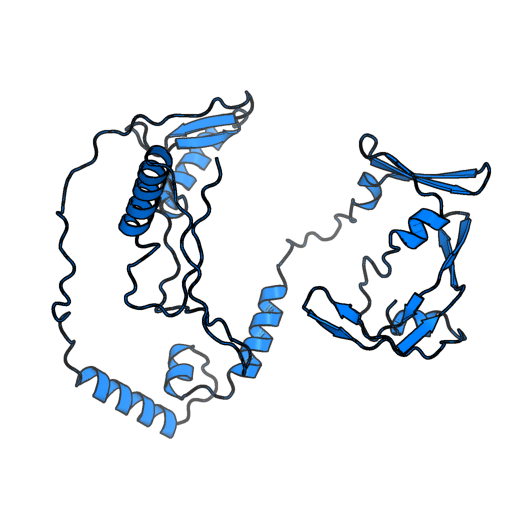00 86.81 73 THR A C 1
ATOM 594 O O . THR A 1 73 ? -7.922 -12.286 -31.851 1.00 86.81 73 THR A O 1
ATOM 597 N N . ALA A 1 74 ? -7.471 -12.436 -29.658 1.00 87.75 74 ALA A N 1
ATOM 598 C CA . ALA A 1 74 ? -8.577 -13.324 -29.311 1.00 87.75 74 ALA A CA 1
ATOM 599 C C . ALA A 1 74 ? -9.941 -12.608 -29.183 1.00 87.75 74 ALA A C 1
ATOM 601 O O . ALA A 1 74 ? -10.934 -13.229 -28.803 1.00 87.75 74 ALA A O 1
ATOM 602 N N . LYS A 1 75 ? -9.998 -11.299 -29.490 1.00 88.88 75 LYS A N 1
ATOM 603 C CA . LYS A 1 75 ? -11.193 -10.440 -29.396 1.00 88.88 75 LYS A CA 1
ATOM 604 C C . LYS A 1 75 ? -11.936 -10.608 -28.067 1.00 88.88 75 LYS A C 1
ATOM 606 O O . LYS A 1 75 ? -13.152 -10.800 -28.040 1.00 88.88 75 LYS A O 1
ATOM 611 N N . VAL A 1 76 ? -11.185 -10.549 -26.970 1.00 90.94 76 VAL A N 1
ATOM 612 C CA . VAL A 1 76 ? -11.726 -10.745 -25.625 1.00 90.94 76 VAL A CA 1
ATOM 613 C C . VAL A 1 76 ? -12.652 -9.588 -25.245 1.00 90.94 76 VAL A C 1
ATOM 615 O O . VAL A 1 76 ? -12.281 -8.422 -25.377 1.00 90.94 76 VAL A O 1
ATOM 618 N N . ILE A 1 77 ? -13.840 -9.912 -24.734 1.00 89.19 77 ILE A N 1
ATOM 619 C CA . ILE A 1 77 ? -14.805 -8.970 -24.157 1.00 89.19 77 ILE A CA 1
ATOM 620 C C . ILE A 1 77 ? -14.891 -9.253 -22.662 1.00 89.19 77 ILE A C 1
ATOM 622 O O . ILE A 1 77 ? -15.162 -10.382 -22.264 1.00 89.19 77 ILE A O 1
ATOM 626 N N . ILE A 1 78 ? -14.669 -8.232 -21.837 1.00 90.88 78 ILE A N 1
ATOM 627 C CA . ILE A 1 78 ? -14.811 -8.340 -20.385 1.00 90.88 78 ILE A CA 1
ATOM 628 C C . ILE A 1 78 ? -16.079 -7.603 -19.982 1.00 90.88 78 ILE A C 1
ATOM 630 O O . ILE A 1 78 ? -16.165 -6.386 -20.136 1.00 90.88 78 ILE A O 1
ATOM 634 N N . ASP A 1 79 ? -17.039 -8.356 -19.466 1.00 89.69 79 ASP A N 1
ATOM 635 C CA . ASP A 1 79 ? -18.197 -7.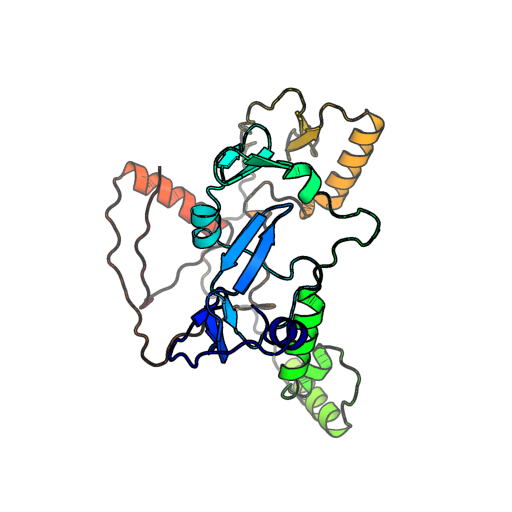826 -18.770 1.00 89.69 79 ASP A CA 1
ATOM 636 C C . ASP A 1 79 ? -17.875 -7.781 -17.276 1.00 89.69 79 ASP A C 1
ATOM 638 O O . ASP A 1 79 ? -17.740 -8.817 -16.622 1.00 89.69 79 ASP A O 1
ATOM 642 N N . VAL A 1 80 ? -17.660 -6.573 -16.762 1.00 85.38 80 VAL A N 1
ATOM 643 C CA . VAL A 1 80 ? -17.252 -6.362 -15.369 1.00 85.38 80 VAL A CA 1
ATOM 644 C C . VAL A 1 80 ? -18.442 -6.486 -14.419 1.00 85.38 80 VAL A C 1
ATOM 646 O O . VAL A 1 80 ? -18.248 -6.923 -13.290 1.00 85.38 80 VAL A O 1
ATOM 649 N N . ASP A 1 81 ? -19.647 -6.136 -14.874 1.00 85.00 81 ASP A N 1
ATOM 650 C CA . ASP A 1 81 ? -20.865 -6.191 -14.057 1.00 85.00 81 ASP A CA 1
ATOM 651 C C . ASP A 1 81 ? -21.267 -7.649 -13.811 1.00 85.00 81 ASP A C 1
ATOM 653 O O . ASP A 1 81 ? -21.421 -8.087 -12.672 1.00 85.00 81 ASP A O 1
ATOM 657 N N . ASP A 1 82 ? -21.279 -8.443 -14.883 1.00 84.56 82 ASP A N 1
ATOM 658 C CA . ASP A 1 82 ? -21.565 -9.878 -14.820 1.00 84.56 82 ASP A CA 1
ATOM 659 C C . ASP A 1 82 ? -20.349 -10.733 -14.403 1.00 84.56 82 ASP A C 1
ATOM 661 O O . ASP A 1 82 ? -20.486 -11.941 -14.189 1.00 84.56 82 ASP A O 1
ATOM 665 N N . GLY A 1 83 ? -19.145 -10.151 -14.352 1.00 87.12 83 GLY A N 1
ATOM 666 C CA . GLY A 1 83 ? -17.886 -10.869 -14.109 1.00 87.12 83 GLY A CA 1
ATOM 667 C C . GLY A 1 83 ? -17.572 -11.948 -15.149 1.00 87.12 83 GLY A C 1
ATOM 668 O O . GLY A 1 83 ? -17.022 -12.999 -14.810 1.00 87.12 83 GLY A O 1
ATOM 669 N N . LYS A 1 84 ? -17.939 -11.724 -16.416 1.00 89.94 84 LYS A N 1
ATOM 670 C CA . LYS A 1 84 ? -17.752 -12.684 -17.515 1.00 89.94 84 LYS A CA 1
ATOM 671 C C . LYS A 1 84 ? -16.648 -12.231 -18.457 1.00 89.94 84 LYS A C 1
ATOM 673 O O . LYS A 1 84 ? -16.646 -11.105 -18.944 1.00 89.94 84 LYS A O 1
ATOM 678 N N . LEU A 1 85 ? -15.751 -13.148 -18.793 1.00 90.81 85 LEU A N 1
ATOM 679 C CA . LEU A 1 85 ? -14.751 -12.967 -19.836 1.00 90.81 85 LEU A CA 1
ATOM 680 C C . LEU A 1 85 ? -15.156 -13.800 -21.050 1.00 90.81 85 LEU A C 1
ATOM 682 O O . LEU A 1 85 ? -15.243 -15.021 -20.968 1.00 90.81 85 LEU A O 1
ATOM 686 N N . LYS A 1 86 ? -15.416 -13.146 -22.181 1.00 90.81 86 LYS A N 1
ATOM 687 C CA . LYS A 1 86 ? -15.824 -13.799 -23.427 1.00 90.81 86 LYS A CA 1
ATOM 688 C C . LYS A 1 86 ? -14.694 -13.779 -24.438 1.00 90.81 86 LYS A C 1
ATOM 690 O O . LYS A 1 86 ? -14.120 -12.724 -24.686 1.00 90.81 86 LYS A O 1
ATOM 695 N N . VAL A 1 87 ? -14.411 -14.914 -25.060 1.00 92.06 87 VAL A N 1
ATOM 696 C CA . VAL A 1 87 ? -13.466 -15.041 -26.178 1.00 92.06 87 VAL A CA 1
ATOM 697 C C . VAL A 1 87 ? -14.267 -15.355 -27.434 1.00 92.06 87 VAL A C 1
ATOM 699 O O . VAL A 1 87 ? -15.078 -16.280 -27.409 1.00 92.06 87 VAL A O 1
ATOM 702 N N . ARG A 1 88 ? -14.064 -14.602 -28.523 1.00 85.50 88 ARG A N 1
ATOM 703 C CA . ARG A 1 88 ? -14.832 -14.774 -29.767 1.00 85.50 88 ARG A CA 1
ATOM 704 C C . ARG A 1 88 ? -13.924 -15.063 -30.954 1.00 85.50 88 ARG A C 1
ATOM 706 O O . ARG A 1 88 ? -13.066 -14.250 -31.299 1.00 85.50 88 ARG A O 1
ATOM 713 N N . VAL A 1 89 ? -14.205 -16.157 -31.652 1.00 87.19 89 VAL A N 1
ATOM 714 C CA . VAL A 1 89 ? -13.579 -16.496 -32.933 1.00 87.19 89 VAL A CA 1
ATOM 715 C C . VAL A 1 89 ? -14.686 -16.742 -33.948 1.00 87.19 89 VAL A C 1
ATOM 717 O O . VAL A 1 89 ? -15.436 -17.702 -33.836 1.00 87.19 89 VAL A O 1
ATOM 720 N N . GLN A 1 90 ? -14.780 -15.862 -34.949 1.00 83.69 90 GLN A N 1
ATOM 721 C CA . GLN A 1 90 ? -15.861 -15.878 -35.945 1.00 83.69 90 GLN A CA 1
ATOM 722 C C . GLN A 1 90 ? -17.249 -15.845 -35.271 1.00 83.69 90 GLN A C 1
ATOM 724 O O . GLN A 1 90 ? -17.511 -14.901 -34.519 1.00 83.69 90 GLN A O 1
ATOM 729 N N . ASP A 1 91 ? -18.095 -16.843 -35.536 1.00 84.56 91 ASP A N 1
ATOM 730 C CA . ASP A 1 91 ? -19.455 -16.973 -34.995 1.00 84.56 91 ASP A CA 1
ATOM 731 C C . ASP A 1 91 ? -19.508 -17.777 -33.684 1.00 84.56 91 ASP A C 1
ATOM 733 O O . ASP A 1 91 ? -20.560 -17.871 -33.054 1.00 84.56 91 ASP A O 1
ATOM 737 N N . ASP A 1 92 ? -18.375 -18.330 -33.246 1.00 88.25 92 ASP A N 1
ATOM 738 C CA . ASP A 1 92 ? -18.265 -19.074 -32.000 1.00 88.25 92 ASP A CA 1
ATOM 739 C C . ASP A 1 92 ? -17.758 -18.182 -30.856 1.00 88.25 92 ASP A C 1
ATOM 741 O O . ASP A 1 92 ? -16.794 -17.419 -30.995 1.00 88.25 92 ASP A O 1
ATOM 745 N N . GLU A 1 93 ? -18.359 -18.338 -29.675 1.00 89.62 93 GLU A N 1
ATOM 746 C CA . GLU A 1 93 ? -17.891 -17.708 -28.440 1.00 89.62 93 GLU A CA 1
ATOM 747 C C . GLU A 1 93 ? -17.726 -18.712 -27.297 1.00 89.62 93 GLU A C 1
ATOM 749 O O . GLU A 1 93 ? -18.388 -19.750 -27.244 1.00 89.62 93 GLU A O 1
ATOM 754 N N . VAL A 1 94 ? -16.818 -18.386 -26.379 1.00 90.06 94 VAL A N 1
ATOM 755 C CA . VAL A 1 94 ? -16.607 -19.097 -25.115 1.00 90.06 94 VAL A CA 1
ATOM 756 C C . VAL A 1 94 ? -16.689 -18.084 -23.985 1.00 90.06 94 VAL A C 1
ATOM 758 O O . VAL A 1 94 ? -16.104 -17.005 -24.075 1.00 90.06 94 VAL A O 1
ATOM 761 N N . ASN A 1 95 ? -17.419 -18.436 -22.929 1.00 90.19 95 ASN A N 1
ATOM 762 C CA . ASN A 1 95 ? -17.669 -17.589 -21.770 1.00 90.19 95 ASN A CA 1
ATOM 763 C C . ASN A 1 95 ? -16.989 -18.190 -20.534 1.00 90.19 95 ASN A C 1
ATOM 765 O O . ASN A 1 95 ? -17.249 -19.337 -20.183 1.00 90.19 95 ASN A O 1
ATOM 769 N N . PHE A 1 96 ? -16.167 -17.398 -19.856 1.00 88.75 96 PHE A N 1
ATOM 770 C CA . PHE A 1 96 ? -15.494 -17.752 -18.611 1.00 88.75 96 PHE A CA 1
ATOM 771 C C . PHE A 1 96 ? -16.046 -16.897 -17.471 1.00 88.75 96 PHE A C 1
ATOM 773 O O . PHE A 1 96 ? -16.188 -15.682 -17.618 1.00 88.75 96 PHE A O 1
ATOM 780 N N . ASN A 1 97 ? -16.344 -17.514 -16.330 1.00 86.44 97 ASN A N 1
ATOM 781 C CA . ASN A 1 97 ? -16.746 -16.797 -15.124 1.00 86.44 97 ASN A CA 1
ATOM 782 C C . ASN A 1 97 ? -15.499 -16.429 -14.310 1.00 86.44 97 ASN A C 1
ATOM 784 O O . ASN A 1 97 ? -14.808 -17.303 -13.786 1.00 86.44 97 ASN A O 1
ATOM 788 N N . VAL A 1 98 ? -15.207 -15.132 -14.202 1.00 81.44 98 VAL A N 1
ATOM 789 C CA . VAL A 1 98 ? -14.009 -14.628 -13.519 1.00 81.44 98 VAL A CA 1
ATOM 790 C C . VAL A 1 98 ? -14.098 -14.871 -12.009 1.00 81.44 98 VAL A C 1
ATOM 792 O O . VAL A 1 98 ? -13.092 -15.184 -11.380 1.00 81.44 98 VAL A O 1
ATOM 795 N N . PHE A 1 99 ? -15.296 -14.811 -11.420 1.00 76.88 99 PHE A N 1
ATOM 796 C CA . PHE A 1 99 ? -15.483 -15.073 -9.990 1.00 76.88 99 PHE A CA 1
ATOM 797 C C . PHE A 1 99 ? -15.275 -16.543 -9.625 1.00 76.88 99 PHE A C 1
ATOM 799 O O . PHE A 1 99 ? -14.801 -16.836 -8.532 1.00 76.88 99 PHE A O 1
ATOM 806 N N . GLU A 1 100 ? -15.615 -17.471 -10.519 1.00 72.81 100 GLU A N 1
ATOM 807 C CA . GLU A 1 100 ? -15.315 -18.894 -10.326 1.00 72.81 100 GLU A CA 1
ATOM 808 C C . GLU A 1 100 ? -13.842 -19.199 -10.585 1.00 72.81 100 GLU A C 1
ATOM 810 O O . GLU A 1 100 ? -13.243 -19.945 -9.821 1.00 72.81 100 GLU A O 1
ATOM 815 N N . ALA A 1 101 ? -13.229 -18.572 -11.592 1.00 67.38 101 ALA A N 1
ATOM 816 C CA . ALA A 1 101 ? -11.804 -18.738 -11.873 1.00 67.38 101 ALA A CA 1
ATOM 817 C C . ALA A 1 101 ? -10.898 -18.189 -10.752 1.00 67.38 101 ALA A C 1
ATOM 819 O O . ALA A 1 101 ? -9.806 -18.706 -10.548 1.00 67.38 101 ALA A O 1
ATOM 820 N N . MET A 1 102 ? -11.353 -17.172 -10.007 1.00 62.81 102 MET A N 1
ATOM 821 C CA . MET A 1 102 ? -10.653 -16.640 -8.826 1.00 62.81 102 MET A CA 1
ATOM 822 C C . MET A 1 102 ? -10.960 -17.405 -7.528 1.00 62.81 102 MET A C 1
ATOM 824 O O . MET A 1 102 ? -10.341 -17.132 -6.498 1.00 62.81 102 MET A O 1
ATOM 828 N N . LYS A 1 103 ? -11.898 -18.365 -7.535 1.00 61.25 103 LYS A N 1
ATOM 829 C CA . LYS A 1 103 ? -12.062 -19.289 -6.407 1.00 61.25 103 LYS A CA 1
ATOM 830 C C . LYS A 1 103 ? -10.937 -20.314 -6.467 1.00 61.25 103 LYS A C 1
ATOM 832 O O . LYS A 1 103 ? -11.080 -21.381 -7.057 1.00 61.25 103 LYS A O 1
ATOM 837 N N . HIS A 1 104 ? -9.823 -19.993 -5.820 1.00 56.12 104 HIS A N 1
ATOM 838 C CA . HIS A 1 104 ? -8.828 -20.994 -5.459 1.00 56.12 104 HIS A CA 1
ATOM 839 C C . HIS A 1 104 ? -9.529 -22.147 -4.726 1.00 56.12 104 HIS A C 1
ATOM 841 O O . HIS A 1 104 ? -10.437 -21.911 -3.921 1.00 56.12 104 HIS A O 1
ATOM 847 N N . SER A 1 105 ? -9.126 -23.393 -4.989 1.00 47.53 105 SER A N 1
ATOM 848 C CA . SER A 1 105 ? -9.547 -24.526 -4.166 1.00 47.53 105 SER A CA 1
ATOM 849 C C . SER A 1 105 ? -9.188 -24.208 -2.716 1.00 47.53 105 SER A C 1
ATOM 851 O O . SER A 1 105 ? -8.010 -24.169 -2.360 1.00 47.53 105 SER A O 1
ATOM 853 N N . SER A 1 106 ? -10.193 -23.968 -1.880 1.00 47.56 106 SER A N 1
ATOM 854 C CA . SER A 1 106 ? -10.059 -23.626 -0.461 1.00 47.56 106 SER A CA 1
ATOM 855 C C . SER A 1 106 ? -9.555 -24.791 0.405 1.00 47.56 106 SER A C 1
ATOM 857 O O . SER A 1 106 ? -9.786 -24.808 1.608 1.00 47.56 106 SER A O 1
ATOM 859 N N . ASP A 1 107 ? -8.883 -25.775 -0.194 1.00 47.41 107 ASP A N 1
ATOM 860 C CA . ASP A 1 107 ? -8.456 -27.019 0.452 1.00 47.41 107 ASP A CA 1
ATOM 861 C C . ASP A 1 107 ? -7.077 -26.933 1.110 1.00 47.41 107 ASP A C 1
ATOM 863 O O . ASP A 1 107 ? -6.557 -27.920 1.626 1.00 47.41 107 ASP A O 1
ATOM 867 N N . LYS A 1 108 ? -6.488 -25.740 1.182 1.00 46.72 108 LYS A N 1
ATOM 868 C CA . LYS A 1 108 ? -5.400 -25.486 2.120 1.00 46.72 108 LYS A CA 1
ATOM 869 C C . LYS A 1 108 ? -5.888 -24.516 3.174 1.00 46.72 108 LYS A C 1
ATOM 871 O O . LYS A 1 108 ? -5.934 -23.309 2.963 1.00 46.72 108 LYS A O 1
ATOM 876 N N . ALA A 1 109 ? -6.210 -25.075 4.338 1.00 43.03 109 ALA A N 1
ATOM 877 C CA . ALA A 1 109 ? -6.268 -24.383 5.619 1.00 43.03 109 ALA A CA 1
ATOM 878 C C . ALA A 1 109 ? -4.872 -23.856 6.009 1.00 43.03 109 ALA A C 1
ATOM 880 O O . ALA A 1 109 ? -4.313 -24.208 7.044 1.00 43.03 109 ALA A O 1
ATOM 881 N N . CYS A 1 110 ? -4.283 -23.037 5.148 1.00 40.47 110 CYS A N 1
ATOM 882 C CA . CYS A 1 110 ? -3.053 -22.327 5.401 1.00 40.47 110 CYS A CA 1
ATOM 883 C C . CYS A 1 110 ? -3.433 -20.857 5.412 1.00 40.47 110 CYS A C 1
ATOM 885 O O . CYS A 1 110 ? -3.682 -20.242 4.379 1.00 40.47 110 CYS A O 1
ATOM 887 N N . CYS A 1 111 ? -3.526 -20.314 6.620 1.00 41.09 111 CYS A N 1
ATOM 888 C CA . CYS A 1 111 ? -3.291 -18.906 6.874 1.00 41.09 111 CYS A CA 1
ATOM 889 C C . CYS A 1 111 ? -2.187 -18.419 5.926 1.00 41.09 111 CYS A C 1
ATOM 891 O O . CYS A 1 111 ? -1.094 -18.983 5.928 1.00 41.09 111 CYS A O 1
ATOM 893 N N . PHE A 1 112 ? -2.494 -17.423 5.092 1.00 44.59 112 PHE A N 1
ATOM 894 C CA . PHE A 1 112 ? -1.519 -16.795 4.209 1.00 44.59 112 PHE A CA 1
ATOM 895 C C . PHE A 1 112 ? -0.404 -16.210 5.076 1.00 44.59 112 PHE A C 1
ATOM 897 O O . PHE A 1 112 ? -0.537 -15.127 5.649 1.00 44.59 112 PHE A O 1
ATOM 904 N N . ARG A 1 113 ? 0.671 -16.978 5.241 1.00 46.16 113 ARG A N 1
ATOM 905 C CA . ARG A 1 113 ? 1.899 -16.512 5.855 1.00 46.16 113 ARG A CA 1
ATOM 906 C C . ARG A 1 113 ? 2.597 -15.674 4.799 1.00 46.16 113 ARG A C 1
ATOM 908 O O . ARG A 1 113 ? 2.799 -16.116 3.675 1.00 46.16 113 ARG A O 1
ATOM 915 N N . VAL A 1 114 ? 2.914 -14.436 5.148 1.00 45.50 114 VAL A N 1
ATOM 916 C CA . VAL A 1 114 ? 3.760 -13.579 4.323 1.00 45.50 114 VAL A CA 1
ATOM 917 C C . VAL A 1 114 ? 5.171 -14.173 4.383 1.00 45.50 114 VAL A C 1
ATOM 919 O O . VAL A 1 114 ? 5.946 -13.842 5.276 1.00 45.50 114 VAL A O 1
ATOM 922 N N . ASP A 1 115 ? 5.488 -15.085 3.458 1.00 44.66 115 ASP A N 1
ATOM 923 C CA . ASP A 1 115 ? 6.797 -15.759 3.344 1.00 44.66 115 ASP A CA 1
ATOM 924 C C . ASP A 1 115 ? 7.946 -14.797 2.982 1.00 44.66 115 ASP A C 1
ATOM 926 O O . ASP A 1 115 ? 9.115 -15.169 3.000 1.00 44.66 115 ASP A O 1
ATOM 930 N N . VAL A 1 116 ? 7.631 -13.519 2.755 1.00 52.97 116 VAL A N 1
ATOM 931 C CA . VAL A 1 116 ? 8.607 -12.442 2.545 1.00 52.97 116 VAL A CA 1
ATOM 932 C C . VAL A 1 116 ? 9.491 -12.233 3.782 1.00 52.97 116 VAL A C 1
ATOM 934 O O . VAL A 1 116 ? 10.628 -11.795 3.652 1.00 52.97 116 VAL A O 1
ATOM 937 N N . ILE A 1 117 ? 9.001 -12.549 4.989 1.00 57.16 117 ILE A N 1
ATOM 938 C CA . ILE A 1 117 ? 9.794 -12.362 6.215 1.00 57.16 117 ILE A CA 1
ATOM 939 C C . ILE A 1 117 ? 10.920 -13.395 6.305 1.00 57.16 117 ILE A C 1
ATOM 941 O O . ILE A 1 117 ? 12.039 -13.013 6.633 1.00 57.16 117 ILE A O 1
ATOM 945 N N . ASP A 1 118 ? 10.664 -14.665 5.977 1.00 52.94 118 ASP A N 1
ATOM 946 C CA . ASP A 1 118 ? 11.684 -15.719 6.073 1.00 52.94 118 ASP A CA 1
ATOM 947 C C . ASP A 1 118 ? 12.825 -15.471 5.068 1.00 52.94 118 ASP A C 1
ATOM 949 O O . ASP A 1 118 ? 13.998 -15.569 5.429 1.00 52.94 118 ASP A O 1
ATOM 953 N N . GLU A 1 119 ? 12.501 -15.062 3.836 1.00 53.44 119 GLU A N 1
ATOM 954 C CA . GLU A 1 119 ? 13.496 -14.748 2.803 1.00 53.44 119 GLU A CA 1
ATOM 955 C C . GLU A 1 119 ? 14.315 -13.490 3.149 1.00 53.44 119 GLU A C 1
ATOM 957 O O . GLU A 1 119 ? 15.546 -13.519 3.073 1.00 53.44 119 GLU A O 1
ATOM 962 N N . LEU A 1 120 ? 13.667 -12.432 3.662 1.00 55.38 120 LEU A N 1
ATOM 963 C CA . LEU A 1 120 ? 14.358 -11.243 4.182 1.00 55.38 120 LEU A CA 1
ATOM 964 C C . LEU A 1 120 ? 15.231 -11.566 5.403 1.00 55.38 120 LEU A C 1
ATOM 966 O O . LEU A 1 120 ? 16.319 -11.009 5.544 1.00 55.38 120 LEU A O 1
ATOM 970 N N . CYS A 1 121 ? 14.791 -12.466 6.285 1.00 54.59 121 CYS A N 1
ATOM 971 C CA . CYS A 1 121 ? 15.577 -12.917 7.432 1.00 54.59 121 CYS A CA 1
ATOM 972 C C . CYS A 1 121 ? 16.820 -13.706 6.996 1.00 54.59 121 CYS A C 1
ATOM 974 O O . CYS A 1 121 ? 17.894 -13.509 7.571 1.00 54.59 121 CYS A O 1
ATOM 976 N N . MET A 1 122 ? 16.708 -14.547 5.962 1.00 55.09 122 MET A N 1
ATOM 977 C CA . MET A 1 122 ? 17.841 -15.293 5.402 1.00 55.09 122 MET A CA 1
ATOM 978 C C . MET A 1 122 ? 18.831 -14.392 4.645 1.00 55.09 122 MET A C 1
ATOM 980 O O . MET A 1 122 ? 20.047 -14.565 4.778 1.00 55.09 122 MET A O 1
ATOM 984 N N . GLU A 1 123 ? 18.344 -13.403 3.888 1.00 51.84 123 GLU A N 1
ATOM 985 C CA . GLU A 1 123 ? 19.193 -12.394 3.234 1.00 51.84 123 GLU A CA 1
ATOM 986 C C . GLU A 1 123 ? 19.898 -11.491 4.248 1.00 51.84 123 GLU A C 1
ATOM 988 O O . GLU A 1 123 ? 21.102 -11.233 4.128 1.00 51.84 123 GLU A O 1
ATOM 993 N N . ALA A 1 124 ? 19.195 -11.075 5.304 1.00 55.88 124 ALA A N 1
ATOM 994 C CA . ALA A 1 124 ? 19.802 -10.328 6.392 1.00 55.88 124 ALA A CA 1
ATOM 995 C C . ALA A 1 124 ? 20.916 -11.163 7.054 1.00 55.88 124 ALA A C 1
ATOM 997 O O . ALA A 1 124 ? 22.042 -10.680 7.166 1.00 55.88 124 ALA A O 1
ATOM 998 N N . GLN A 1 125 ? 20.674 -12.448 7.362 1.00 52.41 125 GLN A N 1
ATOM 999 C CA . GLN A 1 125 ? 21.683 -13.371 7.916 1.00 52.41 125 GLN A CA 1
ATOM 1000 C C . GLN A 1 125 ? 22.959 -13.494 7.071 1.00 52.41 125 GLN A C 1
ATOM 1002 O O . GLN A 1 125 ? 24.051 -13.526 7.637 1.00 52.41 125 GLN A O 1
ATOM 1007 N N . LYS A 1 126 ? 22.861 -13.509 5.734 1.00 50.81 126 LYS A N 1
ATOM 1008 C CA . LYS A 1 126 ? 24.045 -13.508 4.849 1.00 50.81 126 LYS A CA 1
ATOM 1009 C C . LYS A 1 126 ? 24.824 -12.192 4.879 1.00 50.81 126 LYS A C 1
ATOM 1011 O O . LYS A 1 126 ? 26.036 -12.205 4.681 1.00 50.81 126 LYS A O 1
ATOM 1016 N N . THR A 1 127 ? 24.151 -11.075 5.139 1.00 48.31 127 THR A N 1
ATOM 1017 C CA . THR A 1 127 ? 24.775 -9.744 5.223 1.00 48.31 127 THR A CA 1
ATOM 1018 C C . THR A 1 127 ? 25.451 -9.510 6.586 1.00 48.31 127 THR A C 1
ATOM 1020 O O . THR A 1 127 ? 26.350 -8.679 6.704 1.00 48.31 127 THR A O 1
ATOM 1023 N N . PHE A 1 128 ? 25.074 -10.282 7.612 1.00 44.44 128 PHE A N 1
ATOM 1024 C CA . PHE A 1 128 ? 25.554 -10.155 8.994 1.00 44.44 128 PHE A CA 1
ATOM 1025 C C . PHE A 1 128 ? 26.900 -10.833 9.300 1.00 44.44 128 PHE A C 1
ATOM 1027 O O . PHE A 1 128 ? 27.369 -10.751 10.435 1.00 44.44 128 PHE A O 1
ATOM 1034 N N . SER A 1 129 ? 27.590 -11.442 8.327 1.00 49.12 129 SER A N 1
ATOM 1035 C CA . SER A 1 129 ? 28.904 -12.068 8.577 1.00 49.12 129 SER A CA 1
ATOM 1036 C C . SER A 1 129 ? 30.036 -11.067 8.885 1.00 49.12 129 SER A C 1
ATOM 1038 O O . SER A 1 129 ? 31.191 -11.471 8.996 1.00 49.12 129 SER A O 1
ATOM 1040 N N . VAL A 1 130 ? 29.722 -9.770 8.996 1.00 52.00 130 VAL A N 1
ATOM 1041 C CA . VAL A 1 130 ? 30.652 -8.663 9.293 1.00 52.00 130 VAL A CA 1
ATOM 1042 C C . VAL A 1 130 ? 30.264 -7.934 10.598 1.00 52.00 130 VAL A C 1
ATOM 1044 O O . VAL A 1 130 ? 30.692 -6.810 10.834 1.00 52.00 130 VAL A O 1
ATOM 1047 N N . ALA A 1 131 ? 29.440 -8.541 11.459 1.00 58.09 131 ALA A N 1
ATOM 1048 C CA . ALA A 1 131 ? 29.058 -7.939 12.739 1.00 58.09 131 ALA A CA 1
ATOM 1049 C C . ALA A 1 131 ? 30.231 -7.921 13.737 1.00 58.09 131 ALA A C 1
ATOM 1051 O O . ALA A 1 131 ? 30.947 -8.916 13.899 1.00 58.09 131 ALA A O 1
ATOM 1052 N N . THR A 1 132 ? 30.401 -6.795 14.431 1.00 63.34 132 THR A N 1
ATOM 1053 C CA . THR A 1 132 ? 31.365 -6.655 15.532 1.00 63.34 132 THR A CA 1
ATOM 1054 C C . THR A 1 132 ? 31.007 -7.586 16.705 1.00 63.34 132 THR A C 1
ATOM 1056 O O . THR A 1 132 ? 29.839 -7.960 16.858 1.00 63.34 132 THR A O 1
ATOM 1059 N N . PRO A 1 133 ? 31.969 -7.950 17.575 1.00 64.31 133 PRO A N 1
ATOM 1060 C CA . PRO A 1 133 ? 31.706 -8.793 18.748 1.00 64.31 133 PRO A CA 1
ATOM 1061 C C . PRO A 1 133 ? 30.544 -8.291 19.622 1.00 64.31 133 PRO A C 1
ATOM 1063 O O . PRO A 1 133 ? 29.714 -9.073 20.083 1.00 64.31 133 PRO A O 1
ATOM 1066 N N . LEU A 1 134 ? 30.432 -6.969 19.778 1.00 65.06 134 LEU A N 1
ATOM 1067 C CA . LEU A 1 134 ? 29.374 -6.323 20.554 1.00 65.06 134 LEU A CA 1
ATOM 1068 C C . LEU A 1 134 ? 27.992 -6.423 19.882 1.00 65.06 134 LEU A C 1
ATOM 1070 O O . LEU A 1 134 ? 26.991 -6.652 20.559 1.00 65.06 134 LEU A O 1
ATOM 1074 N N . GLU A 1 135 ? 27.923 -6.308 18.554 1.00 61.53 135 GLU A N 1
ATOM 1075 C CA . GLU A 1 135 ? 26.674 -6.487 17.800 1.00 61.53 135 GLU A CA 1
ATOM 1076 C C . GLU A 1 135 ? 26.187 -7.941 17.844 1.00 61.53 135 GLU A C 1
ATOM 1078 O O . GLU A 1 135 ? 24.990 -8.178 18.012 1.00 61.53 135 GLU A O 1
ATOM 1083 N N . LYS A 1 136 ? 27.102 -8.922 17.777 1.00 64.62 136 LYS A N 1
ATOM 1084 C CA . LYS A 1 136 ? 26.758 -10.345 17.958 1.00 64.62 136 LYS A CA 1
ATOM 1085 C C . LYS A 1 136 ? 26.132 -10.607 19.334 1.00 64.62 136 LYS A C 1
ATOM 1087 O O . LYS A 1 136 ? 25.132 -11.320 19.423 1.00 64.62 136 LYS A O 1
ATOM 1092 N N . ALA A 1 137 ? 26.689 -10.005 20.389 1.00 64.81 137 ALA A N 1
ATOM 1093 C CA . ALA A 1 137 ? 26.197 -10.151 21.759 1.00 64.81 137 ALA A CA 1
ATOM 1094 C C . ALA A 1 137 ? 24.800 -9.534 21.965 1.00 64.81 137 ALA A C 1
ATOM 1096 O O . ALA A 1 137 ? 23.943 -10.154 22.594 1.00 64.81 137 ALA A O 1
ATOM 1097 N N . LEU A 1 138 ? 24.536 -8.353 21.393 1.00 62.56 138 LEU A N 1
ATOM 1098 C CA . LEU A 1 138 ? 23.232 -7.678 21.492 1.00 62.56 138 LEU A CA 1
ATOM 1099 C C . LEU A 1 138 ? 22.113 -8.405 20.729 1.00 62.56 138 LEU A C 1
ATOM 1101 O O . LEU A 1 138 ? 20.952 -8.339 21.128 1.00 62.56 138 LEU A O 1
ATOM 1105 N N . MET A 1 139 ? 22.457 -9.119 19.655 1.00 57.06 139 MET A N 1
ATOM 1106 C CA . MET A 1 139 ? 21.502 -9.817 18.785 1.00 57.06 139 MET A CA 1
ATOM 1107 C C . MET A 1 139 ? 21.137 -11.239 19.250 1.00 57.06 139 MET A C 1
ATOM 1109 O O . MET A 1 139 ? 20.336 -11.901 18.596 1.00 57.06 139 MET A O 1
ATOM 1113 N N . SER A 1 140 ? 21.690 -11.723 20.372 1.00 55.22 140 SER A N 1
ATOM 1114 C CA . SER A 1 140 ? 21.433 -13.068 20.925 1.00 55.22 140 SER A CA 1
ATOM 1115 C C . SER A 1 140 ? 21.669 -14.225 19.930 1.00 55.22 140 SER A C 1
ATOM 1117 O O . SER A 1 140 ? 21.042 -15.281 20.006 1.00 55.22 140 SER A O 1
ATOM 1119 N N . ALA A 1 141 ? 22.608 -14.063 18.993 1.00 52.94 141 ALA A N 1
ATOM 1120 C CA . ALA A 1 141 ? 23.090 -15.156 18.151 1.00 52.94 141 ALA A CA 1
ATOM 1121 C C . ALA A 1 141 ? 24.177 -15.936 18.918 1.00 52.94 141 ALA A C 1
ATOM 1123 O O . ALA A 1 141 ? 25.368 -15.703 18.742 1.00 52.94 141 ALA A O 1
ATOM 1124 N N . VAL A 1 142 ? 23.771 -16.833 19.824 1.00 51.09 142 VAL A N 1
ATOM 1125 C CA . VAL A 1 142 ? 24.665 -17.569 20.753 1.00 51.09 142 VAL A CA 1
ATOM 1126 C C . VAL A 1 142 ? 25.409 -18.735 20.074 1.00 51.09 142 VAL A C 1
ATOM 1128 O O . VAL A 1 142 ? 25.582 -19.806 20.649 1.00 51.09 142 VAL A O 1
ATOM 1131 N N . SER A 1 143 ? 25.874 -18.561 18.841 1.00 57.59 143 SER A N 1
ATOM 1132 C CA . SER A 1 143 ? 26.824 -19.497 18.238 1.00 57.59 143 SER A CA 1
ATOM 1133 C C . SER A 1 143 ? 28.129 -18.765 17.960 1.00 57.59 143 SER A C 1
ATOM 1135 O O . SER A 1 143 ? 28.268 -18.104 16.935 1.00 57.59 143 SER A O 1
ATOM 1137 N N . GLU A 1 144 ? 29.060 -18.938 18.903 1.00 61.53 144 GLU A N 1
ATOM 1138 C CA . GLU A 1 144 ? 30.499 -18.652 18.798 1.00 61.53 144 GLU A CA 1
ATOM 1139 C C . GLU A 1 144 ? 30.920 -17.192 19.036 1.00 61.53 144 GLU A C 1
ATOM 1141 O O . GLU A 1 144 ? 31.439 -16.519 18.149 1.00 61.53 144 GLU A O 1
ATOM 1146 N N . ILE A 1 145 ? 30.761 -16.729 20.283 1.00 59.12 145 ILE A N 1
ATOM 1147 C CA . ILE A 1 145 ? 31.641 -15.692 20.847 1.00 59.12 145 ILE A CA 1
ATOM 1148 C C . ILE A 1 145 ? 32.841 -16.428 21.449 1.00 59.12 145 ILE A C 1
ATOM 1150 O O . ILE A 1 145 ? 32.666 -17.312 22.289 1.00 59.12 145 ILE A O 1
ATOM 1154 N N . ASN A 1 146 ? 34.053 -16.123 20.992 1.00 67.75 146 ASN A N 1
ATOM 1155 C CA . ASN A 1 146 ? 35.271 -16.697 21.564 1.00 67.75 146 ASN A CA 1
ATOM 1156 C C . ASN A 1 146 ? 35.747 -15.905 22.804 1.00 67.75 146 ASN A C 1
ATOM 1158 O O . ASN A 1 146 ? 35.345 -14.766 23.034 1.00 67.75 146 ASN A O 1
ATOM 1162 N N . ASN A 1 147 ? 36.645 -16.493 23.603 1.00 69.00 147 ASN A N 1
ATOM 1163 C CA . ASN A 1 147 ? 37.135 -15.882 24.851 1.00 69.00 147 ASN A CA 1
ATOM 1164 C C . ASN A 1 147 ? 37.858 -14.532 24.655 1.00 69.00 147 ASN A C 1
ATOM 1166 O O . ASN A 1 147 ? 38.049 -13.797 25.622 1.00 69.00 147 ASN A O 1
ATOM 1170 N N . GLU A 1 148 ? 38.330 -14.220 23.446 1.00 69.62 148 GLU A N 1
ATOM 1171 C CA . GLU A 1 148 ? 38.989 -12.943 23.150 1.00 69.62 148 GLU A CA 1
ATOM 1172 C C . GLU A 1 148 ? 37.950 -11.852 22.843 1.00 69.62 148 GLU A C 1
ATOM 1174 O O . GLU A 1 148 ? 38.054 -10.742 23.363 1.00 69.62 148 GLU A O 1
ATOM 1179 N N . GLU A 1 149 ? 36.904 -12.198 22.088 1.00 69.31 149 GLU A N 1
ATOM 1180 C CA . GLU A 1 149 ? 35.740 -11.348 21.807 1.00 69.31 149 GLU A CA 1
ATOM 1181 C C . GLU A 1 149 ? 34.986 -10.981 23.100 1.00 69.31 149 GLU A C 1
ATOM 1183 O O . GLU A 1 149 ? 34.558 -9.841 23.273 1.00 69.31 149 GLU A O 1
ATOM 1188 N N . GLU A 1 150 ? 34.888 -11.911 24.055 1.00 72.31 150 GLU A N 1
ATOM 1189 C CA . GLU A 1 150 ? 34.262 -11.668 25.362 1.00 72.31 150 GLU A CA 1
ATOM 1190 C C . GLU A 1 150 ? 35.031 -10.631 26.202 1.00 72.31 150 GLU A C 1
ATOM 1192 O O . GLU A 1 150 ? 34.429 -9.752 26.823 1.00 72.31 150 GLU A O 1
ATOM 1197 N N . LYS A 1 151 ? 36.371 -10.655 26.166 1.00 74.06 151 LYS A N 1
ATOM 1198 C CA . LYS A 1 151 ? 37.202 -9.629 26.826 1.00 74.06 151 LYS A CA 1
ATOM 1199 C C . LYS A 1 151 ? 37.045 -8.257 26.178 1.00 74.06 151 LYS A C 1
ATOM 1201 O O . LYS A 1 151 ? 37.110 -7.243 26.873 1.00 74.06 151 LYS A O 1
ATOM 1206 N N . GLU A 1 152 ? 36.873 -8.214 24.860 1.00 73.88 152 GLU A N 1
ATOM 1207 C CA . GLU A 1 152 ? 36.679 -6.966 24.121 1.00 73.88 152 GLU A CA 1
ATOM 1208 C C . GLU A 1 152 ? 35.326 -6.327 24.465 1.00 73.88 152 GLU A C 1
ATOM 1210 O O . GLU A 1 152 ? 35.270 -5.135 24.772 1.00 73.88 152 GLU A O 1
ATOM 1215 N N . ILE A 1 153 ? 34.265 -7.136 24.555 1.00 74.19 153 ILE A N 1
ATOM 1216 C CA . ILE A 1 153 ? 32.945 -6.708 25.042 1.00 74.19 153 ILE A CA 1
ATOM 1217 C C . ILE A 1 153 ? 33.041 -6.177 26.477 1.00 74.19 153 ILE A C 1
ATOM 1219 O O . ILE A 1 153 ? 32.527 -5.096 26.772 1.00 74.19 153 ILE A O 1
ATOM 1223 N N . GLN A 1 154 ? 33.741 -6.896 27.359 1.00 76.06 154 GLN A N 1
ATOM 1224 C CA . GLN A 1 154 ? 33.913 -6.488 28.753 1.00 76.06 154 GLN A CA 1
ATOM 1225 C C . GLN A 1 154 ? 34.633 -5.139 28.871 1.00 76.06 154 GLN A C 1
ATOM 1227 O O . GLN A 1 154 ? 34.235 -4.281 29.658 1.00 76.06 154 GLN A O 1
ATOM 1232 N N . LYS A 1 155 ? 35.656 -4.909 28.044 1.00 80.75 155 LYS A N 1
ATOM 1233 C CA . LYS A 1 155 ? 36.366 -3.630 27.996 1.00 80.75 155 LYS A CA 1
ATOM 1234 C C . LYS A 1 155 ? 35.457 -2.485 27.530 1.00 80.75 155 LYS A C 1
ATOM 1236 O O . LYS A 1 155 ? 35.505 -1.406 28.116 1.00 80.75 155 LYS A O 1
ATOM 1241 N N . CYS A 1 156 ? 34.611 -2.713 26.523 1.00 71.88 156 CYS A N 1
ATOM 1242 C CA . CYS A 1 156 ? 33.632 -1.719 26.072 1.00 71.88 156 CYS A CA 1
ATOM 1243 C C . CYS A 1 156 ? 32.601 -1.378 27.159 1.00 71.88 156 CYS A C 1
ATOM 1245 O O . CYS A 1 156 ? 32.256 -0.207 27.319 1.00 71.88 156 CYS A O 1
ATOM 1247 N N . LEU A 1 157 ? 32.142 -2.368 27.932 1.00 74.06 157 LEU A N 1
ATOM 1248 C CA . LEU A 1 157 ? 31.244 -2.146 29.071 1.00 74.06 157 LEU A CA 1
ATOM 1249 C C . LEU A 1 157 ? 31.912 -1.298 30.161 1.00 74.06 157 LEU A C 1
ATOM 1251 O O . LEU A 1 157 ? 31.316 -0.343 30.648 1.00 74.06 157 LEU A O 1
ATOM 1255 N N . GLU A 1 158 ? 33.177 -1.573 30.484 1.00 76.88 158 GLU A N 1
ATOM 1256 C CA . GLU A 1 158 ? 33.933 -0.772 31.454 1.00 76.88 158 GLU A CA 1
ATOM 1257 C C . GLU A 1 158 ? 34.177 0.674 30.992 1.00 76.88 158 GLU A C 1
ATOM 1259 O O . GLU A 1 158 ? 34.292 1.578 31.821 1.00 76.88 158 GLU A O 1
ATOM 1264 N N . GLU A 1 159 ? 34.306 0.912 29.685 1.00 77.44 159 GLU A N 1
ATOM 1265 C CA . GLU A 1 159 ? 34.416 2.259 29.113 1.00 77.44 159 GLU A CA 1
ATOM 1266 C C . GLU A 1 159 ? 33.073 3.007 29.144 1.00 77.44 159 GLU A C 1
ATOM 1268 O O . GLU A 1 159 ? 33.058 4.200 29.457 1.00 77.44 159 GLU A O 1
ATOM 1273 N N . LEU A 1 160 ? 31.954 2.312 28.910 1.00 68.88 160 LEU A N 1
ATOM 1274 C CA . LEU A 1 160 ? 30.593 2.842 29.061 1.00 68.88 160 LEU A CA 1
ATOM 1275 C C . LEU A 1 160 ? 30.268 3.203 30.515 1.00 68.88 160 LEU A C 1
ATOM 1277 O O . LEU A 1 160 ? 29.772 4.295 30.763 1.00 68.88 160 LEU A O 1
ATOM 1281 N N . ASP A 1 161 ? 30.624 2.352 31.479 1.00 71.06 161 ASP A N 1
ATOM 1282 C CA . ASP A 1 161 ? 30.423 2.634 32.909 1.00 71.06 161 ASP A CA 1
ATOM 1283 C C . ASP A 1 161 ? 31.291 3.806 33.403 1.00 71.06 161 ASP A C 1
ATOM 1285 O O . ASP A 1 161 ? 30.925 4.532 34.333 1.00 71.06 161 ASP A O 1
ATOM 1289 N N . LYS A 1 162 ? 32.457 4.025 32.777 1.00 76.06 162 LYS A N 1
ATOM 1290 C CA . LYS A 1 162 ? 33.319 5.191 33.044 1.00 76.06 162 LYS A CA 1
ATOM 1291 C C . LYS A 1 162 ? 32.812 6.461 32.367 1.00 76.06 162 LYS A C 1
ATOM 1293 O O . LYS A 1 162 ? 33.127 7.561 32.838 1.00 76.06 162 LYS A O 1
ATOM 1298 N N . ALA A 1 163 ? 32.049 6.341 31.283 1.00 61.78 163 ALA A N 1
ATOM 1299 C CA . ALA A 1 163 ? 31.377 7.468 30.665 1.00 61.78 163 ALA A CA 1
ATOM 1300 C C . ALA A 1 163 ? 30.232 7.908 31.585 1.00 61.78 163 ALA A C 1
ATOM 1302 O O . ALA A 1 163 ? 29.141 7.348 31.575 1.00 61.78 163 ALA A O 1
ATOM 1303 N N . LYS A 1 164 ? 30.484 8.935 32.410 1.00 58.50 164 LYS A N 1
ATOM 1304 C CA . LYS A 1 164 ? 29.417 9.633 33.141 1.00 58.50 164 LYS A CA 1
ATOM 1305 C C . LYS A 1 164 ? 28.290 9.940 32.162 1.00 58.50 164 LYS A C 1
ATOM 1307 O O . LYS A 1 164 ? 28.560 10.580 31.144 1.00 58.50 164 LYS A O 1
ATOM 1312 N N . GLU A 1 165 ? 27.064 9.527 32.496 1.00 53.44 165 GLU A N 1
ATOM 1313 C CA . GLU A 1 165 ? 25.858 9.990 31.813 1.00 53.44 165 GLU A CA 1
ATOM 1314 C C . GLU A 1 165 ? 26.000 11.490 31.585 1.00 53.44 165 GLU A C 1
ATOM 1316 O O . GLU A 1 165 ? 26.103 12.289 32.525 1.00 53.44 165 GLU A O 1
ATOM 1321 N N . ILE A 1 166 ? 26.068 11.874 30.315 1.00 44.47 166 ILE A N 1
ATOM 1322 C CA . ILE A 1 166 ? 25.939 13.268 29.948 1.00 44.47 166 ILE A CA 1
ATOM 1323 C C . ILE A 1 166 ? 24.479 13.577 30.261 1.00 44.47 166 ILE A C 1
ATOM 1325 O O . ILE A 1 166 ? 23.592 13.285 29.460 1.00 44.47 166 ILE A O 1
ATOM 1329 N N . SER A 1 167 ? 24.233 14.120 31.461 1.00 47.78 167 SER A N 1
ATOM 1330 C CA . SER A 1 167 ? 23.024 14.886 31.774 1.00 47.78 167 SER A CA 1
ATOM 1331 C C . SER A 1 167 ? 22.672 15.683 30.525 1.00 47.78 167 SER A C 1
ATOM 1333 O O . SER A 1 167 ? 23.590 16.306 29.983 1.00 47.78 167 SER A O 1
ATOM 1335 N N . PRO A 1 168 ? 21.417 15.673 30.047 1.00 42.84 168 PRO A N 1
ATOM 1336 C CA . PRO A 1 168 ? 21.067 16.300 28.783 1.00 42.84 168 PRO A CA 1
ATOM 1337 C C . PRO A 1 168 ? 21.490 17.766 28.845 1.00 42.84 168 PRO A C 1
ATOM 1339 O O . PRO A 1 168 ? 20.863 18.589 29.510 1.00 42.84 168 PRO A O 1
ATOM 1342 N N . ASN A 1 169 ? 22.623 18.076 28.215 1.00 34.59 169 ASN A N 1
ATOM 1343 C CA . ASN A 1 169 ? 23.135 19.425 28.132 1.00 34.59 169 ASN A CA 1
ATOM 1344 C C . ASN A 1 169 ? 22.159 20.168 27.233 1.00 34.59 169 ASN A C 1
ATOM 1346 O O . ASN A 1 169 ? 22.142 19.951 26.023 1.00 34.59 169 ASN A O 1
ATOM 1350 N N . SER A 1 170 ? 21.303 20.954 27.883 1.00 40.38 170 SER A N 1
ATOM 1351 C CA . SER A 1 170 ? 20.665 22.192 27.439 1.00 40.38 170 SER A CA 1
ATOM 1352 C C . SER A 1 170 ? 20.989 22.627 26.004 1.00 40.38 170 SER A C 1
ATOM 1354 O O . SER A 1 170 ? 21.592 23.669 25.755 1.00 40.38 170 SER A O 1
ATOM 1356 N N . THR A 1 171 ? 20.492 21.880 25.025 1.00 30.12 171 THR A N 1
ATOM 1357 C CA . THR A 1 171 ? 20.079 22.500 23.772 1.00 30.12 171 THR A CA 1
ATOM 1358 C C . THR A 1 171 ? 18.728 23.106 24.093 1.00 30.12 171 THR A C 1
ATOM 1360 O O . THR A 1 171 ? 17.848 22.389 24.556 1.00 30.12 171 THR A O 1
ATOM 1363 N N . SER A 1 172 ? 18.611 24.426 23.958 1.00 36.62 172 SER A N 1
ATOM 1364 C CA . SER A 1 172 ? 17.389 25.198 24.197 1.00 36.62 172 SER A CA 1
ATOM 1365 C C . SER A 1 172 ? 16.238 24.659 23.338 1.00 36.62 172 SER A C 1
ATOM 1367 O O . SER A 1 172 ? 15.953 25.156 22.250 1.00 36.62 172 SER A O 1
ATOM 1369 N N . VAL A 1 173 ? 15.594 23.598 23.817 1.00 33.25 173 VAL A N 1
ATOM 1370 C CA . VAL A 1 173 ? 14.222 23.272 23.479 1.00 33.25 173 VAL A CA 1
ATOM 1371 C C . VAL A 1 173 ? 13.439 24.354 24.191 1.00 33.25 173 VAL A C 1
ATOM 1373 O O . VAL A 1 173 ? 13.439 24.414 25.419 1.00 33.25 173 VAL A O 1
ATOM 1376 N N . GLN A 1 174 ? 12.861 25.277 23.428 1.00 36.03 174 GLN A N 1
ATOM 1377 C CA . GLN A 1 174 ? 11.880 26.193 23.984 1.00 36.03 174 GLN A CA 1
ATOM 1378 C C . GLN A 1 174 ? 10.788 25.326 24.613 1.00 36.03 174 GLN A C 1
ATOM 1380 O O . GLN A 1 174 ? 10.006 24.696 23.903 1.00 36.03 174 GLN A O 1
ATOM 1385 N N . GLU A 1 175 ? 10.793 25.245 25.944 1.00 33.94 175 GLU A N 1
ATOM 1386 C CA . GLU A 1 175 ? 9.695 24.707 26.732 1.00 33.94 175 GLU A CA 1
ATOM 1387 C C . GLU A 1 175 ? 8.476 25.581 26.444 1.00 33.94 175 GLU A C 1
ATOM 1389 O O . GLU A 1 175 ? 8.261 26.625 27.057 1.00 33.94 175 GLU A O 1
ATOM 139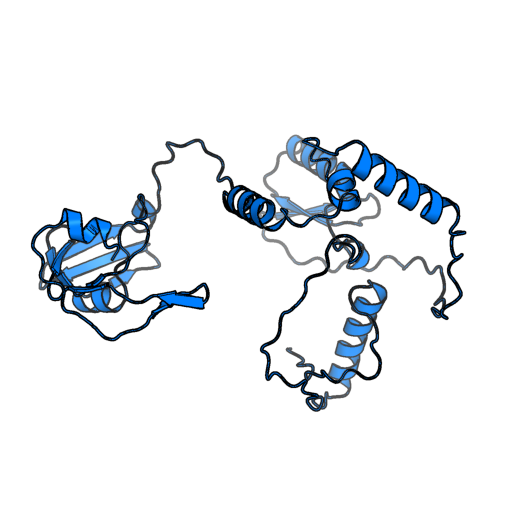4 N N . LEU A 1 176 ? 7.681 25.174 25.461 1.00 36.56 176 LEU A N 1
ATOM 1395 C CA . LEU A 1 176 ? 6.328 25.671 25.315 1.00 36.56 176 LEU A CA 1
ATOM 1396 C C . LEU A 1 176 ? 5.464 24.864 26.278 1.00 36.56 176 LEU A C 1
ATOM 1398 O O . LEU A 1 176 ? 5.020 23.765 25.971 1.00 36.56 176 LEU A O 1
ATOM 1402 N N . ASN A 1 177 ? 5.336 25.432 27.477 1.00 30.30 177 ASN A N 1
ATOM 1403 C CA . ASN A 1 177 ? 4.247 25.291 28.437 1.00 30.30 177 ASN A CA 1
ATOM 1404 C C . ASN A 1 177 ? 3.581 23.910 28.533 1.00 30.30 177 ASN A C 1
ATOM 1406 O O . ASN A 1 177 ? 2.719 23.531 27.742 1.00 30.30 177 ASN A O 1
ATOM 1410 N N . LYS A 1 178 ? 3.890 23.222 29.636 1.00 36.38 178 LYS A N 1
ATOM 1411 C CA . LYS A 1 178 ? 2.997 22.223 30.221 1.00 36.38 178 LYS A CA 1
ATOM 1412 C C . LYS A 1 178 ? 1.647 22.855 30.577 1.00 36.38 178 LYS A C 1
ATOM 1414 O O . LYS A 1 178 ? 1.598 23.907 31.204 1.00 36.38 178 LYS A O 1
ATOM 1419 N N . GLU A 1 179 ? 0.606 22.093 30.256 1.00 36.69 179 GLU A N 1
ATOM 1420 C CA . GLU A 1 179 ? -0.768 22.165 30.760 1.00 36.69 179 GLU A CA 1
ATOM 1421 C C . GLU A 1 179 ? -1.646 23.326 30.276 1.00 36.69 179 GLU A C 1
ATOM 1423 O O . GLU A 1 179 ? -1.862 24.314 30.966 1.00 36.69 179 GLU A O 1
ATOM 1428 N N . GLU A 1 180 ? -2.363 23.062 29.185 1.00 30.50 180 GLU A N 1
ATOM 1429 C CA . GLU A 1 180 ? -3.813 23.245 29.203 1.00 30.50 180 GLU A CA 1
ATOM 1430 C C . GLU A 1 180 ? -4.466 21.899 28.875 1.00 30.50 180 GLU A C 1
ATOM 1432 O O . GLU A 1 180 ? -4.291 21.344 27.790 1.00 30.50 180 GLU A O 1
ATOM 1437 N N . LYS A 1 181 ? -5.210 21.338 29.837 1.00 34.72 181 LYS A N 1
ATOM 1438 C CA . LYS A 1 181 ? -6.183 20.280 29.548 1.00 34.72 181 LYS A CA 1
ATOM 1439 C C . LYS A 1 181 ? -7.159 20.856 28.530 1.00 34.72 181 LYS A C 1
ATOM 1441 O O . LYS A 1 181 ? -7.952 21.735 28.869 1.00 34.72 181 LYS A O 1
ATOM 1446 N N . SER A 1 182 ? -7.065 20.388 27.292 1.00 37.22 182 SER A N 1
ATOM 1447 C CA . SER A 1 182 ? -7.948 20.807 26.218 1.00 37.22 182 SER A CA 1
ATOM 1448 C C . SER A 1 182 ? -9.403 20.570 26.627 1.00 37.22 182 SER A C 1
ATOM 1450 O O . SER A 1 182 ? -9.780 19.517 27.146 1.00 37.22 182 SER A O 1
ATOM 1452 N N . GLN A 1 183 ? -10.224 21.601 26.431 1.00 37.00 183 GLN A N 1
ATOM 1453 C CA . GLN A 1 183 ? -11.679 21.506 26.507 1.00 37.00 183 GLN A CA 1
ATOM 1454 C C . GLN A 1 183 ? -12.170 20.335 25.638 1.00 37.00 183 GLN A C 1
ATOM 1456 O O . GLN A 1 183 ? -11.524 20.034 24.631 1.00 37.00 183 GLN A O 1
ATOM 1461 N N . PRO A 1 184 ? -13.303 19.686 25.971 1.00 39.91 184 PRO A N 1
ATOM 1462 C CA . PRO A 1 184 ? -13.821 18.577 25.179 1.00 39.91 184 PRO A CA 1
ATOM 1463 C C . PRO A 1 184 ? -14.074 19.054 23.747 1.00 39.91 184 PRO A C 1
ATOM 1465 O O . PRO A 1 184 ? -15.027 19.788 23.473 1.00 39.91 184 PRO A O 1
ATOM 1468 N N . GLN A 1 185 ? -13.184 18.665 22.832 1.00 51.09 185 GLN A N 1
ATOM 1469 C CA . GLN A 1 185 ? -13.354 18.889 21.407 1.00 51.09 185 GLN A CA 1
ATOM 1470 C C . GLN A 1 185 ? -14.669 18.229 21.004 1.00 51.09 185 GLN A C 1
ATOM 1472 O O . GLN A 1 185 ? -14.865 17.028 21.188 1.00 51.09 185 GLN A O 1
ATOM 1477 N N . LYS A 1 186 ? -15.596 19.029 20.478 1.00 54.59 186 LYS A N 1
ATOM 1478 C CA . LYS A 1 186 ? -16.854 18.539 19.925 1.00 54.59 186 LYS A CA 1
ATOM 1479 C C . LYS A 1 186 ? -16.520 17.603 18.759 1.00 54.59 186 LYS A C 1
ATOM 1481 O O . LYS A 1 186 ? -16.129 18.068 17.695 1.00 54.59 186 LYS A O 1
ATOM 1486 N N . LEU A 1 187 ? -16.625 16.294 18.984 1.00 66.75 187 LEU A N 1
ATOM 1487 C CA . LEU A 1 187 ? -16.351 15.277 17.971 1.00 66.75 187 LEU A CA 1
ATOM 1488 C C . LEU A 1 187 ? -17.374 15.406 16.833 1.00 66.75 187 LEU A C 1
ATOM 1490 O O . LEU A 1 187 ? -18.568 15.172 17.029 1.00 66.75 187 LEU A O 1
ATOM 1494 N N . GLU A 1 188 ? -16.915 15.784 15.642 1.00 73.56 188 GLU A N 1
ATOM 1495 C CA . GLU A 1 188 ? -17.737 15.785 14.430 1.00 73.56 188 GLU A CA 1
ATOM 1496 C C . GLU A 1 188 ? -17.817 14.360 13.871 1.00 73.56 188 GLU A C 1
ATOM 1498 O O . GLU A 1 188 ? -16.986 13.920 13.075 1.00 73.56 188 GLU A O 1
ATOM 1503 N N . LEU A 1 189 ? -18.808 13.598 14.335 1.00 84.31 189 LEU A N 1
ATOM 1504 C CA . LEU A 1 189 ? -19.046 12.239 13.855 1.00 84.31 189 LEU A CA 1
ATOM 1505 C C . LEU A 1 189 ? -19.726 12.266 12.485 1.00 84.31 189 LEU A C 1
ATOM 1507 O O . LEU A 1 189 ? -20.696 12.994 12.261 1.00 84.31 189 LEU A O 1
ATOM 1511 N N . LYS A 1 190 ? -19.226 11.438 11.568 1.00 87.56 190 LYS A N 1
ATOM 1512 C CA . LYS A 1 190 ? -19.824 11.266 10.242 1.00 87.56 190 LYS A CA 1
ATOM 1513 C C . LYS A 1 190 ? -21.118 10.463 10.358 1.00 87.56 190 LYS A C 1
ATOM 1515 O O . LYS A 1 190 ? -21.273 9.641 11.257 1.00 87.56 190 LYS A O 1
ATOM 1520 N N . GLN A 1 191 ? -22.045 10.663 9.424 1.00 88.88 191 GLN A N 1
ATOM 1521 C CA . GLN A 1 191 ? -23.195 9.767 9.321 1.00 88.88 191 GLN A CA 1
ATOM 1522 C C . GLN A 1 191 ? -22.728 8.384 8.867 1.00 88.88 191 GLN A C 1
ATOM 1524 O O . GLN A 1 191 ? -21.970 8.264 7.903 1.00 88.88 191 GLN A O 1
ATOM 1529 N N . LEU A 1 192 ? -23.169 7.350 9.581 1.00 92.62 192 LEU A N 1
ATOM 1530 C CA . LEU A 1 192 ? -22.847 5.964 9.272 1.00 92.62 192 LEU A CA 1
ATOM 1531 C C . LEU A 1 192 ? -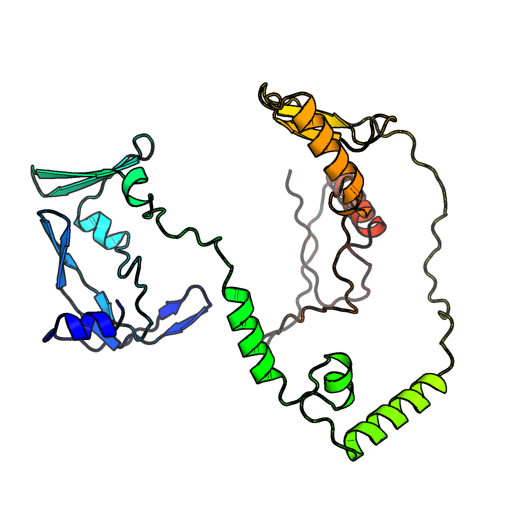24.002 5.296 8.511 1.00 92.62 192 LEU A C 1
ATOM 1533 O O . LEU A 1 192 ? -25.167 5.601 8.776 1.00 92.62 192 LEU A O 1
ATOM 1537 N N . PRO A 1 193 ? -23.704 4.358 7.596 1.00 93.81 193 PRO A N 1
ATOM 1538 C CA . PRO A 1 193 ? -24.695 3.430 7.061 1.00 93.81 193 PRO A CA 1
ATOM 1539 C C . PRO A 1 193 ? -25.395 2.630 8.169 1.00 93.81 193 PRO A C 1
ATOM 1541 O O . PRO A 1 193 ? -24.811 2.377 9.218 1.00 93.81 193 PRO A O 1
ATOM 1544 N N . SER A 1 194 ? -26.606 2.132 7.908 1.00 92.25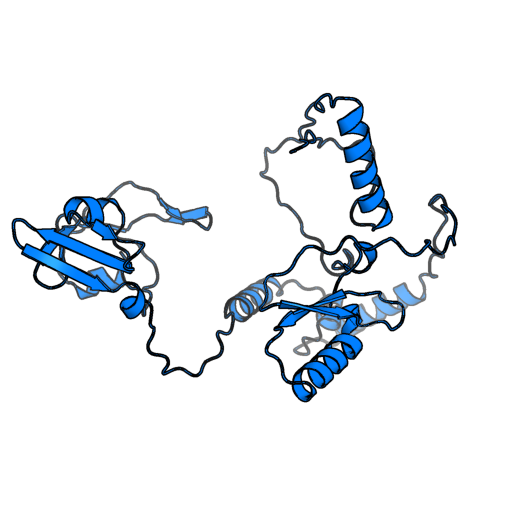 194 SER A N 1
ATOM 1545 C CA . SER A 1 194 ? -27.426 1.402 8.895 1.00 92.25 194 SER A CA 1
ATOM 1546 C C . SER A 1 194 ? -26.782 0.133 9.475 1.00 92.25 194 SER A C 1
ATOM 1548 O O . SER A 1 194 ? -27.145 -0.296 10.570 1.00 92.25 194 SER A O 1
ATOM 1550 N N . HIS A 1 195 ? -25.823 -0.469 8.767 1.00 93.06 195 HIS A N 1
ATOM 1551 C CA . HIS A 1 195 ? -25.089 -1.655 9.218 1.00 93.06 195 HIS A CA 1
ATOM 1552 C C . HIS A 1 195 ? -23.910 -1.331 10.159 1.00 93.06 195 HIS A C 1
ATOM 1554 O O . HIS A 1 195 ? -23.255 -2.250 10.647 1.00 93.06 195 HIS A O 1
ATOM 1560 N N . LEU A 1 196 ? -23.630 -0.050 10.428 1.00 95.31 196 LEU A N 1
ATOM 1561 C CA . LEU A 1 196 ? -22.555 0.403 11.313 1.00 95.31 196 LEU A CA 1
ATOM 1562 C C . LEU A 1 196 ? -23.103 1.303 12.421 1.00 95.31 196 LEU A C 1
ATOM 1564 O O . LEU A 1 196 ? -24.059 2.052 12.227 1.00 95.31 196 LEU A O 1
ATOM 1568 N N . LYS A 1 197 ? -22.466 1.260 13.591 1.00 94.00 197 LYS A N 1
ATOM 1569 C CA . LYS A 1 197 ? -22.774 2.145 14.718 1.00 94.00 197 LYS A CA 1
ATOM 1570 C C . LYS A 1 197 ? -21.510 2.586 15.446 1.00 94.00 197 LYS A C 1
ATOM 1572 O O . LYS A 1 197 ? -20.487 1.905 15.402 1.00 94.00 197 LYS A O 1
ATOM 1577 N N . TYR A 1 198 ? -21.607 3.718 16.136 1.00 92.81 198 TYR A N 1
ATOM 1578 C CA . TYR A 1 198 ? -20.563 4.190 17.038 1.00 92.81 198 TYR A CA 1
ATOM 1579 C C . TYR A 1 198 ? -20.703 3.556 18.417 1.00 92.81 198 TYR A C 1
ATOM 1581 O O . TYR A 1 198 ? -21.799 3.501 18.974 1.00 92.81 198 TYR A O 1
ATOM 1589 N N . VAL A 1 199 ? -19.570 3.157 18.984 1.00 91.94 199 VAL A N 1
ATOM 1590 C CA . VAL A 1 199 ? -19.423 2.786 20.389 1.00 91.94 199 VAL A CA 1
ATOM 1591 C C . VAL A 1 199 ? -18.248 3.555 20.973 1.00 91.94 199 VAL A C 1
ATOM 1593 O O . VAL A 1 199 ? -17.228 3.733 20.317 1.00 91.94 199 VAL A O 1
ATOM 1596 N N . PHE A 1 200 ? -18.398 4.039 22.201 1.00 92.12 200 PHE A N 1
ATOM 1597 C CA . PHE A 1 200 ? -17.389 4.850 22.875 1.00 92.12 200 PHE A CA 1
ATOM 1598 C C . PHE A 1 200 ? -16.687 4.016 23.934 1.00 92.12 200 PHE A C 1
ATOM 1600 O O . PHE A 1 200 ? -17.336 3.367 24.760 1.00 92.12 200 PHE A O 1
ATOM 1607 N N . LEU A 1 201 ? -15.356 4.022 23.907 1.00 90.25 201 LEU A N 1
ATOM 1608 C CA . LEU A 1 201 ? -14.575 3.288 24.899 1.00 90.25 201 LEU A CA 1
ATOM 1609 C C . LEU A 1 201 ? -14.517 4.035 26.240 1.00 90.25 201 LEU A C 1
ATOM 1611 O O . LEU A 1 201 ? -14.369 3.397 27.281 1.00 90.25 201 LEU A O 1
ATOM 1615 N N . GLU A 1 202 ? -14.704 5.356 26.255 1.00 86.81 202 GLU A N 1
ATOM 1616 C CA . GLU A 1 202 ? -14.710 6.149 27.487 1.00 86.81 202 GLU A CA 1
ATOM 1617 C C . GLU A 1 202 ? -16.117 6.569 27.923 1.00 86.81 202 GLU A C 1
ATOM 1619 O O . GLU A 1 202 ? -16.960 6.958 27.115 1.00 86.81 202 GLU A O 1
ATOM 1624 N N . ALA A 1 203 ? -16.351 6.573 29.240 1.00 79.31 203 ALA A N 1
ATOM 1625 C CA . ALA A 1 203 ? -17.611 7.032 29.833 1.00 79.31 203 ALA A CA 1
ATOM 1626 C C . ALA A 1 203 ? -17.869 8.538 29.620 1.00 79.31 203 ALA A C 1
ATOM 1628 O O . ALA A 1 203 ? -19.009 8.986 29.697 1.00 79.31 203 ALA A O 1
ATOM 1629 N N . SER A 1 204 ? -16.818 9.310 29.331 1.00 79.06 204 SER A N 1
ATOM 1630 C CA . SER A 1 204 ? -16.862 10.732 28.969 1.00 79.06 204 SER A CA 1
ATOM 1631 C C . SER A 1 204 ? -17.419 10.991 27.559 1.00 79.06 204 SER A C 1
ATOM 1633 O O . SER A 1 204 ? -17.611 12.149 27.195 1.00 79.06 204 SER A O 1
ATOM 1635 N N . GLY A 1 205 ? -17.659 9.943 26.756 1.00 76.38 205 GLY A N 1
ATOM 1636 C CA . GLY A 1 205 ? -18.004 10.065 25.335 1.00 76.38 205 GLY A CA 1
ATOM 1637 C C . GLY A 1 205 ? -16.788 10.253 24.417 1.00 76.38 205 GLY A C 1
ATOM 1638 O O . GLY A 1 205 ? -16.949 10.622 23.255 1.00 76.38 205 GLY A O 1
ATOM 1639 N N . GLY A 1 206 ? -15.574 10.017 24.926 1.00 83.81 206 GLY A N 1
ATOM 1640 C CA . GLY A 1 206 ? -14.333 9.988 24.151 1.00 83.81 206 GLY A CA 1
ATOM 1641 C C . GLY A 1 206 ? -14.074 8.645 23.457 1.00 83.81 206 GLY A C 1
ATOM 1642 O O . GLY A 1 206 ? -14.750 7.645 23.714 1.00 83.81 206 GLY A O 1
ATOM 1643 N N . LYS A 1 207 ? -13.064 8.624 22.575 1.00 87.56 207 LYS A N 1
ATOM 1644 C CA . LYS A 1 207 ? -12.572 7.428 21.863 1.00 87.56 207 LYS A CA 1
ATOM 1645 C C . LYS A 1 207 ? -13.677 6.642 21.128 1.00 87.56 207 LYS A C 1
ATOM 1647 O O . LYS A 1 207 ? -13.989 5.508 21.507 1.00 87.56 207 LYS A O 1
ATOM 1652 N N . PRO A 1 208 ? -14.300 7.233 20.089 1.00 91.50 208 PRO A N 1
ATOM 1653 C CA . PRO A 1 208 ? -15.290 6.529 19.285 1.00 91.50 208 PRO A CA 1
ATOM 1654 C C . PRO A 1 208 ? -14.632 5.404 18.478 1.00 91.50 208 PRO A C 1
ATOM 1656 O O . PRO A 1 208 ? -13.547 5.570 17.919 1.00 91.50 208 PRO A O 1
ATOM 1659 N N . VAL A 1 209 ? -15.327 4.277 18.374 1.00 92.56 209 VAL A N 1
ATOM 1660 C CA . VAL A 1 209 ? -15.007 3.144 17.502 1.00 92.56 209 VAL A CA 1
ATOM 1661 C C . VAL A 1 209 ? -16.251 2.805 16.691 1.00 92.56 209 VAL A C 1
ATOM 1663 O O . VAL A 1 209 ? -17.373 2.874 17.193 1.00 92.56 209 VAL A O 1
ATOM 1666 N N . ILE A 1 210 ? -16.062 2.466 15.418 1.00 94.31 210 ILE A N 1
ATOM 1667 C CA . ILE A 1 210 ? -17.148 2.045 14.533 1.00 94.31 210 ILE A CA 1
ATOM 1668 C C . ILE A 1 210 ? -17.192 0.520 14.533 1.00 94.31 210 ILE A C 1
ATOM 1670 O O . ILE A 1 210 ? -16.199 -0.124 14.204 1.00 94.31 210 ILE A O 1
ATOM 1674 N N . ILE A 1 211 ? -18.342 -0.049 14.885 1.00 94.62 211 ILE A N 1
ATOM 1675 C CA . ILE A 1 211 ? -18.572 -1.499 14.883 1.00 94.62 211 ILE A CA 1
ATOM 1676 C C . ILE A 1 211 ? -19.829 -1.843 14.082 1.00 94.62 211 ILE A C 1
ATOM 1678 O O . ILE A 1 211 ? -20.641 -0.970 13.767 1.00 94.62 211 ILE A O 1
ATOM 1682 N N . SER A 1 212 ? -20.008 -3.126 13.765 1.00 95.31 212 SER A N 1
ATOM 1683 C CA . SER A 1 212 ? -21.226 -3.608 13.109 1.00 95.31 212 SER A CA 1
ATOM 1684 C C . SER A 1 212 ? -22.446 -3.444 14.020 1.00 95.31 212 SER A C 1
ATOM 1686 O O . SER A 1 212 ? -22.413 -3.800 15.199 1.00 95.31 212 SER A O 1
ATOM 1688 N N . SER A 1 213 ? -23.547 -2.929 13.467 1.00 93.38 213 SER A N 1
ATOM 1689 C CA . SER A 1 213 ? -24.825 -2.817 14.181 1.00 93.38 213 SER A CA 1
ATOM 1690 C C . SER A 1 213 ? -25.537 -4.164 14.350 1.00 93.38 213 SER A C 1
ATOM 1692 O O . SER A 1 213 ? -26.475 -4.249 15.136 1.00 93.38 213 SER A O 1
ATOM 1694 N N . SER A 1 214 ? -25.079 -5.210 13.651 1.00 94.81 214 SER A N 1
ATOM 1695 C CA . SER A 1 214 ? -25.649 -6.566 13.699 1.00 94.81 214 SER A CA 1
ATOM 1696 C C . SER A 1 214 ? -25.077 -7.445 14.818 1.00 94.81 214 SER A C 1
ATOM 1698 O O . SER A 1 214 ? -25.497 -8.591 14.950 1.00 94.81 214 SER A O 1
ATOM 1700 N N . LEU A 1 215 ? -24.111 -6.942 15.597 1.00 93.94 215 LEU A N 1
ATOM 1701 C CA . LEU A 1 215 ? -23.537 -7.679 16.725 1.00 93.94 215 LEU A CA 1
ATOM 1702 C C . LEU A 1 215 ? -24.573 -7.870 17.836 1.00 93.94 215 LEU A C 1
ATOM 1704 O O . LEU A 1 215 ? -25.322 -6.945 18.163 1.00 93.94 215 LEU A O 1
ATOM 1708 N N . SER A 1 216 ? -24.582 -9.061 18.438 1.00 94.75 216 SER A N 1
ATOM 1709 C CA . SER A 1 216 ? -25.340 -9.310 19.668 1.00 94.75 216 SER A CA 1
ATOM 1710 C C . SER A 1 216 ? -24.770 -8.503 20.839 1.00 94.75 216 SER A C 1
ATOM 1712 O O . SER A 1 216 ? -23.621 -8.051 20.816 1.00 94.75 216 SER A O 1
ATOM 1714 N N . VAL A 1 217 ? -25.568 -8.335 21.896 1.00 94.19 217 VAL A N 1
ATOM 1715 C CA . VAL A 1 217 ? -25.173 -7.567 23.089 1.00 94.19 217 VAL A CA 1
ATOM 1716 C C . VAL A 1 217 ? -23.939 -8.188 23.755 1.00 94.19 217 VAL A C 1
ATOM 1718 O O . VAL A 1 217 ? -23.051 -7.477 24.230 1.00 94.19 217 VAL A O 1
ATOM 1721 N N . GLU A 1 218 ? -23.849 -9.517 23.760 1.00 93.75 218 GLU A N 1
ATOM 1722 C CA . GLU A 1 218 ? -22.729 -10.264 24.323 1.00 93.75 218 GLU A CA 1
ATOM 1723 C C . GLU A 1 218 ? -21.446 -10.105 23.497 1.00 93.75 218 GLU A C 1
ATOM 1725 O O . GLU A 1 218 ? -20.366 -9.938 24.068 1.00 93.75 218 GLU A O 1
ATOM 1730 N N . GLU A 1 219 ? -21.543 -10.151 22.166 1.00 93.19 219 GLU A N 1
ATOM 1731 C CA . GLU A 1 219 ? -20.400 -9.964 21.260 1.00 93.19 219 GLU A CA 1
ATOM 1732 C C . GLU A 1 219 ? -19.872 -8.536 21.309 1.00 93.19 219 GLU A C 1
ATOM 1734 O O . GLU A 1 219 ? -18.664 -8.329 21.417 1.00 93.19 219 GLU A O 1
ATOM 1739 N N . GLU A 1 220 ? -20.772 -7.553 21.285 1.00 93.50 220 GLU A N 1
ATOM 1740 C CA . GLU A 1 220 ? -20.420 -6.146 21.431 1.00 93.50 220 GLU A CA 1
ATOM 1741 C C . GLU A 1 220 ? -19.686 -5.904 22.747 1.00 93.50 220 GLU A C 1
ATOM 1743 O O . GLU A 1 220 ? -18.622 -5.286 22.753 1.00 93.50 220 GLU A O 1
ATOM 1748 N N . LYS A 1 221 ? -20.201 -6.442 23.859 1.00 93.62 221 LYS A N 1
ATOM 1749 C CA . LYS A 1 221 ? -19.555 -6.300 25.165 1.00 93.62 221 LYS A CA 1
ATOM 1750 C C . LYS A 1 221 ? -18.140 -6.881 25.163 1.00 93.62 221 LYS A C 1
ATOM 1752 O O . LYS A 1 221 ? -17.211 -6.196 25.588 1.00 93.62 221 LYS A O 1
ATOM 1757 N N . LYS A 1 222 ? -17.962 -8.103 24.648 1.00 95.12 222 LYS A N 1
ATOM 1758 C CA . LYS A 1 222 ? -16.639 -8.746 24.541 1.00 95.12 222 LYS A CA 1
ATOM 1759 C C . LYS A 1 222 ? -15.684 -7.942 23.660 1.00 95.12 222 LYS A C 1
ATOM 1761 O O . LYS A 1 222 ? -14.529 -7.748 24.026 1.00 95.12 222 LYS A O 1
ATOM 1766 N N . LEU A 1 223 ? -16.160 -7.446 22.518 1.00 94.12 223 LEU A N 1
ATOM 1767 C CA . LEU A 1 223 ? -15.363 -6.626 21.609 1.00 94.12 223 LEU A CA 1
ATOM 1768 C C . LEU A 1 223 ? -14.908 -5.328 22.286 1.00 94.12 223 LEU A C 1
ATOM 1770 O O . LEU A 1 223 ? -13.734 -4.976 22.224 1.00 94.12 223 LEU A O 1
ATOM 1774 N N . VAL A 1 224 ? -15.816 -4.639 22.977 1.00 92.94 224 VAL A N 1
ATOM 1775 C CA . VAL A 1 224 ? -15.505 -3.405 23.709 1.00 92.94 224 VAL A CA 1
ATOM 1776 C C . VAL A 1 224 ? -14.499 -3.657 24.830 1.00 92.94 224 VAL A C 1
ATOM 1778 O O . VAL A 1 224 ? -13.602 -2.841 25.024 1.00 92.94 224 VAL A O 1
ATOM 1781 N N . GLU A 1 225 ? -14.606 -4.773 25.552 1.00 94.50 225 GLU A N 1
ATOM 1782 C CA . GLU A 1 225 ? -13.623 -5.165 26.572 1.00 94.50 225 GLU A CA 1
ATOM 1783 C C . GLU A 1 225 ? -12.222 -5.351 25.969 1.00 94.50 225 GLU A C 1
ATOM 1785 O O . GLU A 1 225 ? -11.253 -4.804 26.498 1.00 94.50 225 GLU A O 1
ATOM 1790 N N . VAL A 1 226 ? -12.112 -6.033 24.824 1.00 95.44 226 VAL A N 1
ATOM 1791 C CA . VAL A 1 226 ? -10.835 -6.211 24.110 1.00 95.44 226 VAL A CA 1
ATOM 1792 C C . VAL A 1 226 ? -10.275 -4.875 23.622 1.00 95.44 226 VAL A C 1
ATOM 1794 O O . VAL A 1 226 ? -9.086 -4.611 23.792 1.00 95.44 226 VAL A O 1
ATOM 1797 N N . LEU A 1 227 ? -11.113 -4.014 23.044 1.00 93.50 227 LEU A N 1
ATOM 1798 C CA . LEU A 1 227 ? -10.689 -2.703 22.545 1.00 93.50 227 LEU A CA 1
ATOM 1799 C C . LEU A 1 227 ? -10.222 -1.780 23.675 1.00 93.50 227 LEU A C 1
ATOM 1801 O O . LEU A 1 227 ? -9.234 -1.073 23.512 1.00 93.50 227 LEU A O 1
ATOM 1805 N N . LYS A 1 228 ? -10.884 -1.823 24.838 1.00 92.06 228 LYS A N 1
ATOM 1806 C CA . LYS A 1 228 ? -10.443 -1.105 26.044 1.00 92.06 228 LYS A CA 1
ATOM 1807 C C . LYS A 1 228 ? -9.103 -1.622 26.554 1.00 92.06 228 LYS A C 1
ATOM 1809 O O . LYS A 1 228 ? -8.240 -0.824 26.898 1.00 92.06 228 LYS A O 1
ATOM 1814 N N . ALA A 1 229 ? -8.915 -2.943 26.582 1.00 94.06 229 ALA A N 1
ATOM 1815 C CA . ALA A 1 229 ? -7.653 -3.549 27.002 1.00 94.06 229 ALA A CA 1
ATOM 1816 C C . ALA A 1 229 ? -6.485 -3.205 26.057 1.00 94.06 229 ALA A C 1
ATOM 1818 O O . ALA A 1 229 ? -5.337 -3.171 26.490 1.00 94.06 229 ALA A O 1
ATOM 1819 N N . ASN A 1 230 ? -6.780 -2.923 24.784 1.00 91.56 230 ASN A N 1
ATOM 1820 C CA . ASN A 1 230 ? -5.800 -2.610 23.744 1.00 91.56 230 ASN A CA 1
ATOM 1821 C C . ASN A 1 230 ? -5.912 -1.159 23.252 1.00 91.56 230 ASN A C 1
ATOM 1823 O O . ASN A 1 230 ? -5.671 -0.887 22.076 1.00 91.56 230 ASN A O 1
ATOM 1827 N N . GLU A 1 231 ? -6.268 -0.214 24.126 1.00 87.56 231 GLU A N 1
ATOM 1828 C CA . GLU A 1 231 ? -6.488 1.175 23.704 1.00 87.56 231 GLU A CA 1
ATOM 1829 C C . GLU A 1 231 ? -5.260 1.786 23.009 1.00 87.56 231 GLU A C 1
ATOM 1831 O O . GLU A 1 231 ? -5.404 2.498 22.023 1.00 87.56 231 GLU A O 1
ATOM 1836 N N . GLY A 1 232 ? -4.045 1.424 23.434 1.00 85.19 232 GLY A N 1
ATOM 1837 C CA . GLY A 1 232 ? -2.800 1.921 22.840 1.00 85.19 232 GLY A CA 1
ATOM 1838 C C . GLY A 1 232 ? -2.522 1.448 21.408 1.00 85.19 232 GLY A C 1
ATOM 1839 O O . GLY A 1 232 ? -1.573 1.929 20.797 1.00 85.19 232 GLY A O 1
ATOM 1840 N N . ALA A 1 233 ? -3.313 0.511 20.876 1.00 87.50 233 ALA A N 1
ATOM 1841 C CA . ALA A 1 233 ? -3.203 0.054 19.491 1.00 87.50 233 ALA A CA 1
ATOM 1842 C C . ALA A 1 233 ? -3.996 0.931 18.505 1.00 87.50 233 ALA A C 1
ATOM 1844 O O . ALA A 1 233 ? -3.799 0.825 17.296 1.00 87.50 233 ALA A O 1
ATOM 1845 N N . THR A 1 234 ? -4.903 1.780 18.999 1.00 88.06 234 THR A N 1
ATOM 1846 C CA . THR A 1 234 ? -5.741 2.649 18.165 1.00 88.06 234 THR A CA 1
ATOM 1847 C C . THR A 1 234 ? -5.307 4.100 18.332 1.00 88.06 234 THR A C 1
ATOM 1849 O O . THR A 1 234 ? -5.167 4.584 19.450 1.00 88.06 234 THR A O 1
ATOM 1852 N N . GLY A 1 235 ? -5.107 4.813 17.222 1.00 89.25 235 GLY A N 1
ATOM 1853 C CA . GLY A 1 235 ? -4.792 6.240 17.252 1.00 89.25 235 GLY A CA 1
ATOM 1854 C C . GLY A 1 235 ? -6.036 7.101 17.062 1.00 89.25 235 GLY A C 1
ATOM 1855 O O . GLY A 1 235 ? -6.582 7.131 15.960 1.00 89.25 235 GLY A O 1
ATOM 1856 N N . TRP A 1 236 ? -6.481 7.814 18.103 1.00 87.62 236 TRP A N 1
ATOM 1857 C CA . TRP A 1 236 ? -7.584 8.786 17.992 1.00 87.62 236 TRP A CA 1
ATOM 1858 C C . TRP A 1 236 ? -7.074 10.197 17.706 1.00 87.62 236 TRP A C 1
ATOM 1860 O O . TRP A 1 236 ? -7.723 10.973 17.005 1.00 87.62 236 TRP A O 1
ATOM 1870 N N . THR A 1 237 ? -5.900 10.517 18.233 1.00 85.62 237 THR A N 1
ATOM 1871 C CA . THR A 1 237 ? -5.162 11.751 17.993 1.00 85.62 237 THR A CA 1
ATOM 1872 C C . THR A 1 237 ? -3.835 11.439 17.306 1.00 85.62 237 THR A C 1
ATOM 1874 O O . THR A 1 237 ? -3.353 10.308 17.326 1.00 85.62 237 THR A O 1
ATOM 1877 N N . LEU A 1 238 ? -3.214 12.446 16.689 1.00 84.19 238 LEU A N 1
ATOM 1878 C CA . LEU A 1 238 ? -1.891 12.277 16.078 1.00 84.19 238 LEU A CA 1
ATOM 1879 C C . LEU A 1 238 ? -0.818 11.871 17.096 1.00 84.19 238 LEU A C 1
ATOM 1881 O O . LEU A 1 238 ? 0.084 11.121 16.748 1.00 84.19 238 LEU A O 1
ATOM 1885 N N . SER A 1 239 ? -0.945 12.309 18.349 1.00 81.62 239 SER A N 1
ATOM 1886 C CA . SER A 1 239 ? -0.023 11.955 19.432 1.00 81.62 239 SER A CA 1
ATOM 1887 C C . SER A 1 239 ? -0.118 10.485 19.857 1.00 81.62 239 SER A C 1
ATOM 1889 O O . SER A 1 239 ? 0.833 9.957 20.430 1.00 81.62 239 SER A O 1
ATOM 1891 N N . ASP A 1 240 ? -1.234 9.811 19.562 1.00 85.94 240 ASP A N 1
ATOM 1892 C CA . ASP A 1 240 ? -1.401 8.382 19.845 1.00 85.94 240 ASP A CA 1
ATOM 1893 C C . ASP A 1 240 ? -0.627 7.504 18.843 1.00 85.94 240 ASP A C 1
ATOM 1895 O O . ASP A 1 240 ? -0.313 6.348 19.133 1.00 85.94 240 ASP A O 1
ATOM 1899 N N . LEU A 1 241 ? -0.300 8.042 17.660 1.00 85.19 241 LEU A N 1
ATOM 1900 C CA . LEU A 1 241 ? 0.422 7.329 16.608 1.00 85.19 241 LEU A CA 1
ATOM 1901 C C . LEU A 1 241 ? 1.910 7.223 16.962 1.00 85.19 241 LEU A C 1
ATOM 1903 O O . LEU A 1 241 ? 2.735 8.050 16.572 1.00 85.19 241 LEU A O 1
ATOM 1907 N N . LYS A 1 242 ? 2.268 6.171 17.700 1.00 77.00 242 LYS A N 1
ATOM 1908 C CA . LYS A 1 242 ? 3.664 5.874 18.036 1.00 77.00 242 LYS A CA 1
ATOM 1909 C C . LYS A 1 242 ? 4.416 5.379 16.800 1.00 77.00 242 LYS A C 1
ATOM 1911 O O . LYS A 1 242 ? 4.178 4.275 16.315 1.00 77.00 242 LYS A O 1
ATOM 1916 N N . GLY A 1 243 ? 5.334 6.201 16.302 1.00 80.31 243 GLY A N 1
ATOM 1917 C CA . GLY A 1 243 ? 6.302 5.795 15.286 1.00 80.31 243 GLY A CA 1
ATOM 1918 C C . GLY A 1 243 ? 7.393 4.876 15.847 1.00 80.31 243 GLY A C 1
ATOM 1919 O O . GLY A 1 243 ? 7.543 4.712 17.058 1.00 80.31 243 GLY A O 1
ATOM 1920 N N . ILE A 1 244 ? 8.192 4.296 14.952 1.00 82.56 244 ILE A N 1
ATOM 1921 C CA . ILE A 1 244 ? 9.417 3.580 15.326 1.00 82.56 244 ILE A CA 1
ATOM 1922 C C . ILE A 1 244 ? 10.478 4.623 15.684 1.00 82.56 244 ILE A C 1
ATOM 1924 O O . ILE A 1 244 ? 10.715 5.547 14.904 1.00 82.56 244 ILE A O 1
ATOM 1928 N N . SER A 1 245 ? 11.122 4.487 16.848 1.00 80.81 245 SER A N 1
ATOM 1929 C CA . SER A 1 245 ? 12.202 5.411 17.214 1.00 80.81 245 SER A CA 1
ATOM 1930 C C . SER A 1 245 ? 13.347 5.306 16.200 1.00 80.81 245 SER A C 1
ATOM 1932 O O . SER A 1 245 ? 13.801 4.189 15.918 1.00 80.81 245 SER A O 1
ATOM 1934 N N . PRO A 1 246 ? 13.888 6.440 15.722 1.0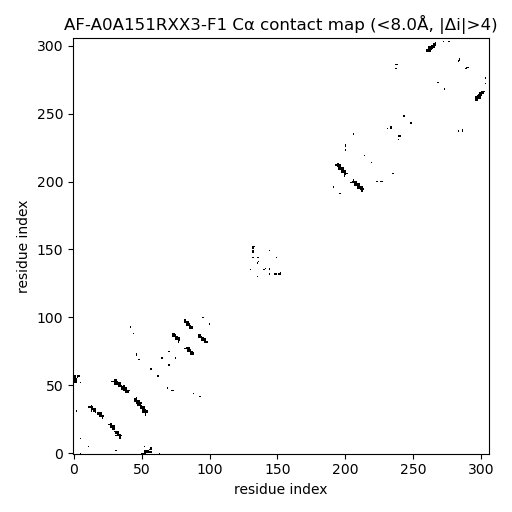0 77.38 246 PRO A N 1
ATOM 1935 C CA . PRO A 1 246 ? 15.087 6.451 14.893 1.00 77.38 246 PRO A CA 1
ATOM 1936 C C . PRO A 1 246 ? 16.272 5.720 15.541 1.00 77.38 246 PRO A C 1
ATOM 1938 O O . PRO A 1 246 ? 17.107 5.178 14.834 1.00 77.38 246 PRO A O 1
ATOM 1941 N N . SER A 1 247 ? 16.335 5.627 16.875 1.00 82.25 247 SER A N 1
ATOM 1942 C CA . SER A 1 247 ? 17.374 4.844 17.563 1.00 82.25 247 SER A CA 1
ATOM 1943 C C . SER A 1 247 ? 17.333 3.346 17.238 1.00 82.25 247 SER A C 1
ATOM 1945 O O . SER A 1 247 ? 18.371 2.696 17.288 1.00 82.25 247 SER A O 1
ATOM 1947 N N . TYR A 1 248 ? 16.155 2.795 16.923 1.00 85.00 248 TYR A N 1
ATOM 1948 C CA . TYR A 1 248 ? 15.993 1.379 16.573 1.00 85.00 248 TYR A CA 1
ATOM 1949 C C . TYR A 1 248 ? 16.127 1.137 15.071 1.00 85.00 248 TYR A C 1
ATOM 1951 O O . TYR A 1 248 ? 16.673 0.119 14.659 1.00 85.00 248 TYR A O 1
ATOM 1959 N N . CYS A 1 249 ? 15.609 2.045 14.241 1.00 83.75 249 CYS A N 1
ATOM 1960 C CA . CYS A 1 249 ? 15.638 1.889 12.793 1.00 83.75 249 CYS A CA 1
ATOM 1961 C C . CYS A 1 249 ? 15.716 3.252 12.102 1.00 83.75 249 CYS A C 1
ATOM 1963 O O . CYS A 1 249 ? 14.785 4.055 12.179 1.00 83.75 249 CYS A O 1
ATOM 1965 N N . MET A 1 250 ? 16.809 3.490 11.374 1.00 86.81 250 MET A N 1
ATOM 1966 C CA . MET A 1 250 ? 16.930 4.619 10.451 1.00 86.81 250 MET A CA 1
ATOM 1967 C C . MET A 1 250 ? 17.011 4.106 9.025 1.00 86.81 250 MET A C 1
ATOM 1969 O O . MET A 1 250 ? 17.938 3.384 8.659 1.00 86.81 250 MET A O 1
ATOM 1973 N N . HIS A 1 251 ? 16.071 4.544 8.199 1.00 85.88 251 HIS A N 1
ATOM 1974 C CA . HIS A 1 251 ? 16.128 4.291 6.770 1.00 85.88 251 HIS A CA 1
ATOM 1975 C C . HIS A 1 251 ? 17.162 5.224 6.138 1.00 85.88 251 HIS A C 1
ATOM 1977 O O . HIS A 1 251 ? 17.135 6.437 6.354 1.00 85.88 251 HIS A O 1
ATOM 1983 N N . ARG A 1 252 ? 18.075 4.660 5.343 1.00 88.94 252 ARG A N 1
ATOM 1984 C CA . ARG A 1 252 ? 19.042 5.426 4.552 1.00 88.94 252 ARG A CA 1
ATOM 1985 C C . ARG A 1 252 ? 18.630 5.378 3.091 1.00 88.94 252 ARG A C 1
ATOM 1987 O O . ARG A 1 252 ? 18.553 4.306 2.501 1.00 88.94 252 ARG A O 1
ATOM 1994 N N . ILE A 1 253 ? 18.379 6.546 2.513 1.00 89.56 253 ILE A N 1
ATOM 1995 C CA . ILE A 1 253 ? 18.130 6.675 1.078 1.00 89.56 253 ILE A CA 1
ATOM 1996 C C . ILE A 1 253 ? 19.496 6.775 0.395 1.00 89.56 253 ILE A C 1
ATOM 1998 O O . ILE A 1 253 ? 20.211 7.761 0.577 1.00 89.56 253 ILE A O 1
ATOM 2002 N N . LEU A 1 254 ? 19.882 5.731 -0.340 1.00 91.75 254 LEU A N 1
ATOM 2003 C CA . LEU A 1 254 ? 21.112 5.726 -1.131 1.00 91.75 254 LEU A CA 1
ATOM 2004 C C . LEU A 1 254 ? 20.900 6.541 -2.409 1.00 91.75 254 LEU A C 1
ATOM 2006 O O . LEU A 1 254 ? 19.891 6.379 -3.094 1.00 91.75 254 LEU A O 1
ATOM 2010 N N . MET A 1 255 ? 21.861 7.405 -2.719 1.00 90.00 255 MET A N 1
ATOM 2011 C CA . MET A 1 255 ? 21.844 8.258 -3.907 1.00 90.00 255 MET A CA 1
ATOM 2012 C C . MET A 1 255 ? 22.838 7.739 -4.950 1.00 90.00 255 MET A C 1
ATOM 2014 O O . MET A 1 255 ? 23.816 7.072 -4.608 1.00 90.00 255 MET A O 1
ATOM 2018 N N . GLU A 1 256 ? 22.601 8.062 -6.220 1.00 93.19 256 GLU A N 1
ATOM 2019 C CA . GLU A 1 256 ? 23.549 7.804 -7.310 1.00 93.19 256 GLU A CA 1
ATOM 2020 C C . GLU A 1 256 ? 24.837 8.631 -7.127 1.00 93.19 256 GLU A C 1
ATOM 2022 O O . GLU A 1 256 ? 24.826 9.689 -6.494 1.00 93.19 256 GLU A O 1
ATOM 2027 N N . GLN A 1 257 ? 25.964 8.144 -7.658 1.00 89.25 257 GLN A N 1
ATOM 2028 C CA . GLN A 1 257 ? 27.294 8.720 -7.392 1.00 89.25 257 GLN A CA 1
ATOM 2029 C C . GLN A 1 257 ? 27.461 10.163 -7.895 1.00 89.25 257 GLN A C 1
ATOM 2031 O O . GLN A 1 257 ? 28.241 10.926 -7.330 1.00 89.25 257 GLN A O 1
ATOM 2036 N N . ASP A 1 258 ? 26.745 10.545 -8.947 1.00 92.44 258 ASP A N 1
ATOM 2037 C CA . ASP A 1 258 ? 26.788 11.863 -9.581 1.00 92.44 258 ASP A CA 1
ATOM 2038 C C . ASP A 1 258 ? 25.621 12.776 -9.167 1.00 92.44 258 ASP A C 1
ATOM 2040 O O . ASP A 1 258 ? 25.463 13.882 -9.699 1.00 92.44 258 ASP A O 1
ATOM 2044 N N . TYR A 1 259 ? 24.826 12.351 -8.181 1.00 89.88 259 TYR A N 1
ATOM 2045 C CA . TYR A 1 259 ? 23.675 13.104 -7.711 1.00 89.88 259 TYR A CA 1
ATOM 2046 C C . TYR A 1 259 ? 24.065 14.455 -7.077 1.00 89.88 259 TYR A C 1
ATOM 2048 O O . TYR A 1 259 ? 25.029 14.562 -6.315 1.00 89.88 259 TYR A O 1
ATOM 2056 N N . ARG A 1 260 ? 23.260 15.499 -7.329 1.00 92.69 260 ARG A N 1
ATOM 2057 C CA . ARG A 1 260 ? 23.423 16.840 -6.739 1.00 92.69 260 ARG A CA 1
ATOM 2058 C C . ARG A 1 260 ? 22.146 17.309 -6.041 1.00 92.69 260 ARG A C 1
ATOM 2060 O O . ARG A 1 260 ? 21.091 17.255 -6.672 1.00 92.69 260 ARG A O 1
ATOM 2067 N N . PRO A 1 261 ? 22.224 17.816 -4.795 1.00 92.75 261 PRO A N 1
ATOM 2068 C CA . PRO A 1 261 ? 21.058 18.320 -4.077 1.00 92.75 261 PRO A CA 1
ATOM 2069 C C . PRO A 1 261 ? 20.440 19.515 -4.805 1.00 92.75 261 PRO A C 1
ATOM 2071 O O . PRO A 1 261 ? 21.150 20.353 -5.366 1.00 92.75 261 PRO A O 1
ATOM 2074 N N . VAL A 1 262 ? 19.109 19.588 -4.787 1.00 93.25 262 VAL A N 1
ATOM 2075 C CA . VAL A 1 262 ? 18.351 20.652 -5.452 1.00 93.25 262 VAL A CA 1
ATOM 2076 C C . VAL A 1 262 ? 17.467 21.377 -4.444 1.00 93.25 262 VAL A C 1
ATOM 2078 O O . VAL A 1 262 ? 16.638 20.769 -3.763 1.00 93.25 262 VAL A O 1
ATOM 2081 N N . ALA A 1 263 ? 17.602 22.702 -4.415 1.00 92.69 263 ALA A N 1
ATOM 2082 C CA . ALA A 1 263 ? 16.701 23.598 -3.709 1.00 92.69 263 ALA A CA 1
ATOM 2083 C C . ALA A 1 263 ? 15.736 24.250 -4.706 1.00 92.69 263 ALA A C 1
ATOM 2085 O O . ALA A 1 263 ? 16.102 25.147 -5.466 1.00 92.69 263 ALA A O 1
ATOM 2086 N N . GLN A 1 264 ? 14.495 23.774 -4.728 1.00 91.94 264 GLN A N 1
ATOM 2087 C CA . GLN A 1 264 ? 13.443 24.316 -5.577 1.00 91.94 264 GLN A CA 1
ATOM 2088 C C . GLN A 1 264 ? 12.735 25.495 -4.885 1.00 91.94 264 GLN A C 1
ATOM 2090 O O . GLN A 1 264 ? 12.489 25.447 -3.675 1.00 91.94 264 GLN A O 1
ATOM 2095 N N . PRO A 1 265 ? 12.365 26.554 -5.630 1.00 89.12 265 PRO A N 1
ATOM 2096 C CA . PRO A 1 265 ? 11.631 27.682 -5.069 1.00 89.12 265 PRO A CA 1
ATOM 2097 C C . PRO A 1 265 ? 10.235 27.253 -4.595 1.00 89.12 265 PRO A C 1
ATOM 2099 O O . PRO A 1 265 ? 9.531 26.501 -5.272 1.00 89.12 265 PRO A O 1
ATOM 2102 N N . GLN A 1 266 ? 9.817 27.758 -3.432 1.00 86.69 266 GLN A N 1
ATOM 2103 C CA . GLN A 1 266 ? 8.493 27.481 -2.874 1.00 86.69 266 GLN A CA 1
ATOM 2104 C C . GLN A 1 266 ? 7.395 28.184 -3.672 1.00 86.69 266 GLN A C 1
ATOM 2106 O O . GLN A 1 266 ? 7.541 29.337 -4.084 1.00 86.69 266 GLN A O 1
ATOM 2111 N N . ARG A 1 267 ? 6.260 27.505 -3.859 1.00 86.62 267 ARG A N 1
ATOM 2112 C CA . ARG A 1 267 ? 5.098 28.104 -4.522 1.00 86.62 267 ARG A CA 1
ATOM 2113 C C . ARG A 1 267 ? 4.438 29.130 -3.605 1.00 86.62 267 ARG A C 1
ATOM 2115 O O . ARG A 1 267 ? 4.259 28.891 -2.412 1.00 86.62 267 ARG A O 1
ATOM 2122 N N . CYS A 1 268 ? 4.032 30.264 -4.169 1.00 86.69 268 CYS A N 1
ATOM 2123 C CA . CYS A 1 268 ? 3.235 31.242 -3.438 1.00 86.69 268 CYS A CA 1
ATOM 2124 C C . CYS A 1 268 ? 1.848 30.659 -3.134 1.00 86.69 268 CYS A C 1
ATOM 2126 O O . CYS A 1 268 ? 1.106 30.296 -4.046 1.00 86.69 268 CYS A O 1
ATOM 2128 N N . LEU A 1 269 ? 1.495 30.597 -1.851 1.00 86.12 269 LEU A N 1
ATOM 2129 C CA . LEU A 1 269 ? 0.147 30.262 -1.398 1.00 86.12 269 LEU A CA 1
ATOM 2130 C C . LEU A 1 269 ? -0.647 31.547 -1.171 1.00 86.12 269 LEU A C 1
ATOM 2132 O O . LEU A 1 269 ? -0.103 32.547 -0.696 1.00 86.12 269 LEU A O 1
ATOM 2136 N N . ASN A 1 270 ? -1.944 31.510 -1.473 1.00 87.94 270 ASN A N 1
ATOM 2137 C CA . ASN A 1 270 ? -2.840 32.590 -1.071 1.00 87.94 270 ASN A CA 1
ATOM 2138 C C . ASN A 1 270 ? -2.934 32.658 0.479 1.00 87.94 270 ASN A C 1
ATOM 2140 O O . ASN A 1 270 ? -2.625 31.668 1.154 1.00 87.94 270 ASN A O 1
ATOM 2144 N N . PRO A 1 271 ? -3.332 33.800 1.070 1.00 89.12 271 PRO A N 1
ATOM 2145 C CA . PRO A 1 271 ? -3.337 33.972 2.527 1.00 89.12 271 PRO A CA 1
ATOM 2146 C C . PRO A 1 271 ? -4.174 32.928 3.278 1.00 89.12 271 PRO A C 1
ATOM 2148 O O . PRO A 1 271 ? -3.704 32.366 4.263 1.00 89.12 271 PRO A O 1
ATOM 2151 N N . THR A 1 272 ? -5.367 32.599 2.775 1.00 87.75 272 THR A N 1
ATOM 2152 C CA . THR A 1 272 ? -6.266 31.613 3.394 1.00 87.75 272 THR A CA 1
ATOM 2153 C C . THR A 1 272 ? -5.643 30.217 3.433 1.00 87.75 272 THR A C 1
ATOM 2155 O O . THR A 1 272 ? -5.603 29.578 4.481 1.00 87.75 272 THR A O 1
ATOM 2158 N N . MET A 1 273 ? -5.081 29.752 2.316 1.00 86.38 273 MET A N 1
ATOM 2159 C CA . MET A 1 273 ? -4.401 28.458 2.244 1.00 86.38 273 MET A CA 1
ATOM 2160 C C . MET A 1 273 ? -3.130 28.449 3.084 1.00 86.38 273 MET A C 1
ATOM 2162 O O . MET A 1 273 ? -2.810 27.434 3.693 1.00 86.38 273 MET A O 1
ATOM 2166 N N . LYS A 1 274 ? -2.416 29.576 3.167 1.00 86.38 274 LYS A N 1
ATOM 2167 C CA . LYS A 1 274 ? -1.239 29.702 4.030 1.00 86.38 274 LYS A CA 1
ATOM 2168 C C . LYS A 1 274 ? -1.597 29.484 5.500 1.00 86.38 274 LYS A C 1
ATOM 2170 O O . LYS A 1 274 ? -0.837 28.824 6.202 1.00 86.38 274 LYS A O 1
ATOM 2175 N N . GLU A 1 275 ? -2.733 29.998 5.965 1.00 89.25 275 GLU A N 1
ATOM 2176 C CA . GLU A 1 275 ? -3.207 29.764 7.335 1.00 89.25 275 GLU A CA 1
ATOM 2177 C C . GLU A 1 275 ? -3.572 28.299 7.584 1.00 89.25 275 GLU A C 1
ATOM 2179 O O . GLU A 1 275 ? -3.175 27.743 8.607 1.00 89.25 275 GLU A O 1
ATOM 2184 N N . VAL A 1 276 ? -4.274 27.657 6.646 1.00 89.94 276 VAL A N 1
ATOM 2185 C CA . VAL A 1 276 ? -4.639 26.232 6.749 1.00 89.94 276 VAL A CA 1
ATOM 2186 C C . VAL A 1 276 ? -3.391 25.349 6.771 1.00 89.94 276 VAL A C 1
ATOM 2188 O O . VAL A 1 276 ? -3.222 24.547 7.687 1.00 89.94 276 VAL A O 1
ATOM 2191 N N . VAL A 1 277 ? -2.473 25.547 5.820 1.00 89.69 277 VAL A N 1
ATOM 2192 C CA . VAL A 1 277 ? -1.207 24.802 5.752 1.00 89.69 277 VAL A CA 1
ATOM 2193 C C . VAL A 1 277 ? -0.382 25.028 7.016 1.00 89.69 277 VAL A C 1
ATOM 2195 O O . VAL A 1 277 ? 0.158 24.078 7.571 1.00 89.69 277 VAL A O 1
ATOM 2198 N N . ARG A 1 278 ? -0.318 26.266 7.523 1.00 89.81 278 ARG A N 1
ATOM 2199 C CA . ARG A 1 278 ? 0.397 26.568 8.768 1.00 89.81 278 ARG A CA 1
ATOM 2200 C C . ARG A 1 278 ? -0.179 25.803 9.959 1.00 89.81 278 ARG A C 1
ATOM 2202 O O . ARG A 1 278 ? 0.602 25.288 10.751 1.00 89.81 278 ARG A O 1
ATOM 2209 N N . LYS A 1 279 ? -1.508 25.726 10.088 1.00 91.06 279 LYS A N 1
ATOM 2210 C CA . LYS A 1 279 ? -2.160 24.965 11.166 1.00 91.06 279 LYS A CA 1
ATOM 2211 C C . LYS A 1 279 ? -1.796 23.482 11.102 1.00 91.06 279 LYS A C 1
ATOM 2213 O O . LYS A 1 279 ? -1.445 22.916 12.130 1.00 91.06 279 LYS A O 1
ATOM 2218 N N . GLU A 1 280 ? -1.803 22.881 9.912 1.00 91.88 280 GLU A N 1
ATOM 2219 C CA . GLU A 1 280 ? -1.445 21.464 9.769 1.00 91.88 280 GLU A CA 1
ATOM 2220 C C . GLU A 1 280 ? 0.048 21.215 10.037 1.00 91.88 280 GLU A C 1
ATOM 2222 O O . GLU A 1 280 ? 0.398 20.265 10.729 1.00 91.88 280 GLU A O 1
ATOM 2227 N N . VAL A 1 281 ? 0.939 22.102 9.581 1.00 91.12 281 VAL A N 1
ATOM 2228 C CA . VAL A 1 281 ? 2.381 22.007 9.877 1.00 91.12 281 VAL A CA 1
ATOM 2229 C C . VAL A 1 281 ? 2.649 22.098 11.381 1.00 91.12 281 VAL A C 1
ATOM 2231 O O . VAL A 1 281 ? 3.427 21.306 11.903 1.00 91.12 281 VAL A O 1
ATOM 2234 N N . ILE A 1 282 ? 2.000 23.026 12.091 1.00 91.38 282 ILE A N 1
ATOM 2235 C CA . ILE A 1 282 ? 2.146 23.151 13.551 1.00 91.38 282 ILE A CA 1
ATOM 2236 C C . ILE A 1 282 ? 1.662 21.878 14.249 1.00 91.38 282 ILE A C 1
ATOM 2238 O O . ILE A 1 282 ? 2.368 21.345 15.095 1.00 91.38 282 ILE A O 1
ATOM 2242 N N . LYS A 1 283 ? 0.516 21.337 13.835 1.00 90.69 283 LYS A N 1
ATOM 2243 C CA . LYS A 1 283 ? -0.034 20.091 14.378 1.00 90.69 283 LYS A CA 1
ATOM 2244 C C . LYS A 1 283 ? 0.923 18.901 14.208 1.00 90.69 283 LYS A C 1
ATOM 2246 O O . LYS A 1 283 ? 1.086 18.107 15.129 1.00 90.69 283 LYS A O 1
ATOM 2251 N N . LEU A 1 284 ? 1.580 18.779 13.050 1.00 90.19 284 LEU A N 1
ATOM 2252 C CA . LEU A 1 284 ? 2.593 17.742 12.806 1.00 90.19 284 LEU A CA 1
ATOM 2253 C C . LEU A 1 284 ? 3.867 17.958 13.637 1.00 90.19 284 LEU A C 1
ATOM 2255 O O . LEU A 1 284 ? 4.485 16.987 14.073 1.00 90.19 284 LEU A O 1
ATOM 2259 N N . LEU A 1 285 ? 4.258 19.219 13.844 1.00 90.00 285 LEU A N 1
ATOM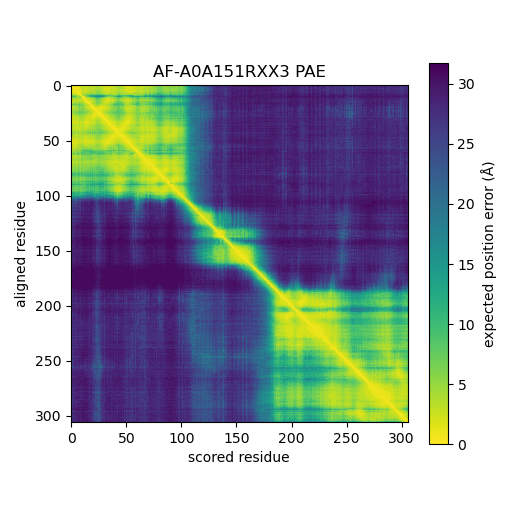 2260 C CA . LEU A 1 285 ? 5.408 19.593 14.667 1.00 90.00 285 LEU A CA 1
ATOM 2261 C C . LEU A 1 285 ? 5.159 19.269 16.147 1.00 90.00 285 LEU A C 1
ATOM 2263 O O . LEU A 1 285 ? 6.009 18.661 16.786 1.00 90.00 285 LEU A O 1
ATOM 2267 N N . GLU A 1 286 ? 3.983 19.613 16.673 1.00 87.25 286 GLU A N 1
ATOM 2268 C CA . GLU A 1 286 ? 3.558 19.290 18.045 1.00 87.25 286 GLU A CA 1
ATOM 2269 C C . GLU A 1 286 ? 3.468 17.777 18.280 1.00 87.25 286 GLU A C 1
ATOM 2271 O O . GLU A 1 286 ? 3.805 17.294 19.358 1.00 87.25 286 GLU A O 1
ATOM 2276 N N . ALA A 1 287 ? 3.072 17.012 17.257 1.00 86.50 287 ALA A N 1
ATOM 2277 C CA . ALA A 1 287 ? 3.074 15.551 17.295 1.00 86.50 287 ALA A CA 1
ATOM 2278 C C . ALA A 1 287 ? 4.481 14.926 17.176 1.00 86.50 287 ALA A C 1
ATOM 2280 O O . ALA A 1 287 ? 4.610 13.707 17.265 1.00 86.50 287 ALA A O 1
ATOM 2281 N N . GLY A 1 288 ? 5.533 15.721 16.943 1.00 85.88 288 GLY A N 1
ATOM 2282 C CA . GLY A 1 288 ? 6.906 15.231 16.782 1.00 85.88 288 GLY A CA 1
ATOM 2283 C C . GLY A 1 288 ? 7.157 14.449 15.488 1.00 85.88 288 GLY A C 1
ATOM 2284 O O . GLY A 1 288 ? 8.180 13.777 15.369 1.00 85.88 288 GLY A O 1
ATOM 2285 N N . MET A 1 289 ? 6.246 14.520 14.510 1.00 86.50 289 MET A N 1
ATOM 2286 C CA . MET A 1 289 ? 6.396 13.832 13.219 1.00 86.50 289 MET A CA 1
ATOM 2287 C C . MET A 1 289 ? 7.337 14.570 12.264 1.00 86.50 289 MET A C 1
ATOM 2289 O O . MET A 1 289 ? 7.925 13.960 11.372 1.00 86.50 289 MET A O 1
ATOM 2293 N N . ILE A 1 290 ? 7.462 15.886 12.434 1.00 89.94 290 ILE A N 1
ATOM 2294 C CA . ILE A 1 290 ? 8.401 16.735 11.700 1.00 89.94 290 ILE A CA 1
ATOM 2295 C C . ILE A 1 290 ? 9.203 17.575 12.688 1.00 89.94 290 ILE A C 1
ATOM 2297 O O . ILE A 1 290 ? 8.761 17.830 13.804 1.00 89.94 290 ILE A O 1
ATOM 2301 N N . TYR A 1 291 ? 10.369 18.043 12.258 1.00 89.50 291 TYR A N 1
ATOM 2302 C CA . TYR A 1 291 ? 11.236 18.908 13.048 1.00 89.50 291 TYR A CA 1
ATOM 2303 C C . TYR A 1 291 ? 11.912 19.944 12.139 1.00 89.50 291 TYR A C 1
ATOM 2305 O O . TYR A 1 291 ? 12.069 19.705 10.936 1.00 89.50 291 TYR A O 1
ATOM 2313 N N . PRO A 1 292 ? 12.289 21.119 12.672 1.00 90.31 292 PRO A N 1
ATOM 2314 C CA . PRO A 1 292 ? 12.994 22.124 11.893 1.00 90.31 292 PRO A CA 1
ATOM 2315 C C . PRO A 1 292 ? 14.407 21.646 11.543 1.00 90.31 292 PRO A C 1
ATOM 2317 O O . PRO A 1 292 ? 15.131 21.126 12.391 1.00 90.31 292 PRO A O 1
ATOM 2320 N N . ILE A 1 293 ? 14.810 21.880 10.296 1.00 89.75 293 ILE A N 1
ATOM 2321 C CA . ILE A 1 293 ? 16.182 21.697 9.822 1.00 89.75 293 ILE A CA 1
ATOM 2322 C C . ILE A 1 293 ? 16.700 23.028 9.280 1.00 89.75 293 ILE A C 1
ATOM 2324 O O . ILE A 1 293 ? 16.006 23.711 8.523 1.00 89.75 293 ILE A O 1
ATOM 2328 N N . SER A 1 294 ? 17.912 23.399 9.680 1.00 87.06 294 SER A N 1
ATOM 2329 C CA . SER A 1 294 ? 18.588 24.596 9.177 1.00 87.06 294 SER A CA 1
ATOM 2330 C C . SER A 1 294 ? 19.383 24.267 7.915 1.00 87.06 294 SER A C 1
ATOM 2332 O O . SER A 1 294 ? 19.968 23.191 7.813 1.00 87.06 294 SER A O 1
ATOM 2334 N N . ASP A 1 295 ? 19.404 25.204 6.964 1.00 85.69 295 ASP A N 1
ATOM 2335 C CA . ASP A 1 295 ? 20.337 25.230 5.826 1.00 85.69 295 ASP A CA 1
ATOM 2336 C C . ASP A 1 295 ? 20.367 23.963 4.949 1.00 85.69 295 ASP A C 1
ATOM 2338 O O . ASP A 1 295 ? 21.403 23.569 4.410 1.00 85.69 295 ASP A O 1
ATOM 2342 N N . SER A 1 296 ? 19.210 23.322 4.761 1.00 89.19 296 SER A N 1
ATOM 2343 C CA . SER A 1 296 ? 19.098 22.170 3.865 1.00 89.19 296 SER A CA 1
ATOM 2344 C C . SER A 1 296 ? 19.369 22.570 2.410 1.00 89.19 296 SER A C 1
ATOM 2346 O O . SER A 1 296 ? 18.647 23.380 1.827 1.00 89.19 296 SER A O 1
ATOM 2348 N N . ALA A 1 297 ? 20.350 21.917 1.780 1.00 91.19 297 ALA A N 1
ATOM 2349 C CA . ALA A 1 297 ? 20.570 21.994 0.330 1.00 91.19 297 ALA A CA 1
ATOM 2350 C C . ALA A 1 297 ? 19.412 21.370 -0.483 1.00 91.19 297 ALA A C 1
ATOM 2352 O O . ALA A 1 297 ? 19.352 21.511 -1.705 1.00 91.19 297 ALA A O 1
ATOM 2353 N N . TRP A 1 298 ? 18.497 20.684 0.204 1.00 90.44 298 TRP A N 1
ATOM 2354 C CA . TRP A 1 298 ? 17.324 20.023 -0.341 1.00 90.44 298 TRP A CA 1
ATOM 2355 C C . TRP A 1 298 ? 16.064 20.790 0.018 1.00 90.44 298 TRP A C 1
ATOM 2357 O O . TRP A 1 298 ? 15.689 20.869 1.191 1.00 90.44 298 TRP A O 1
ATOM 2367 N N . VAL A 1 299 ? 15.383 21.316 -0.996 1.00 91.56 299 VAL A N 1
ATOM 2368 C CA . VAL A 1 299 ? 14.096 21.994 -0.821 1.00 91.56 299 VAL A CA 1
ATOM 2369 C C . VAL A 1 299 ? 13.167 21.554 -1.939 1.00 91.56 299 VAL A C 1
ATOM 2371 O O . VAL A 1 299 ? 13.496 21.694 -3.112 1.00 91.56 299 VAL A O 1
ATOM 2374 N N . SER A 1 300 ? 11.998 21.032 -1.575 1.00 90.94 300 SER A N 1
ATOM 2375 C CA . SER A 1 300 ? 10.919 20.701 -2.512 1.00 90.94 300 SER A CA 1
ATOM 2376 C C . SER A 1 300 ? 9.709 21.601 -2.247 1.00 90.94 300 SER A C 1
ATOM 2378 O O . SER A 1 300 ? 9.445 21.922 -1.084 1.00 90.94 300 SER A O 1
ATOM 2380 N N . PRO A 1 301 ? 8.976 22.042 -3.283 1.00 89.25 301 PRO A N 1
ATOM 2381 C CA . PRO A 1 301 ? 7.849 22.944 -3.124 1.00 89.25 301 PRO A CA 1
ATOM 2382 C C . PRO A 1 301 ? 6.681 22.242 -2.429 1.00 89.25 301 PRO A C 1
ATOM 2384 O O . PRO A 1 301 ? 6.315 21.126 -2.792 1.00 89.25 301 PRO A O 1
ATOM 2387 N N . VAL A 1 302 ? 6.038 22.923 -1.481 1.00 86.38 302 VAL A N 1
ATOM 2388 C CA . VAL A 1 302 ? 4.782 22.442 -0.893 1.00 86.38 302 VAL A CA 1
ATOM 2389 C C . VAL A 1 302 ? 3.642 22.666 -1.884 1.00 86.38 302 VAL A C 1
ATOM 2391 O O . VAL A 1 302 ? 3.430 23.778 -2.375 1.00 86.38 302 VAL A O 1
ATOM 2394 N N . GLN A 1 303 ? 2.887 21.606 -2.167 1.00 84.81 303 GLN A N 1
ATOM 2395 C CA . GLN A 1 303 ? 1.684 21.667 -2.988 1.00 84.81 303 GLN A CA 1
ATOM 2396 C C . GLN A 1 303 ? 0.449 21.490 -2.106 1.00 84.81 303 GLN A C 1
ATOM 2398 O O . GLN A 1 303 ? 0.251 20.439 -1.507 1.00 84.81 303 GLN A O 1
ATOM 2403 N N . ALA A 1 304 ? -0.389 22.524 -2.043 1.00 82.94 304 ALA A N 1
ATOM 2404 C CA . ALA A 1 304 ? -1.692 22.431 -1.402 1.00 82.94 304 ALA A CA 1
ATOM 2405 C C . ALA A 1 304 ? -2.704 21.824 -2.384 1.00 82.94 304 ALA A C 1
ATOM 2407 O O . ALA A 1 304 ? -2.818 22.289 -3.522 1.00 82.94 304 ALA A O 1
ATOM 2408 N N . VAL A 1 305 ? -3.418 20.793 -1.940 1.00 81.06 305 VAL A N 1
ATOM 2409 C CA . VAL A 1 305 ? -4.515 20.157 -2.679 1.00 81.06 305 VAL A CA 1
ATOM 2410 C C . VAL A 1 305 ? -5.819 20.484 -1.937 1.00 81.06 305 VAL A C 1
ATOM 2412 O O . VAL A 1 305 ? -5.808 20.386 -0.708 1.00 81.06 305 VAL A O 1
ATOM 2415 N N . PRO A 1 306 ? -6.879 20.945 -2.631 1.00 72.19 306 PRO A N 1
ATOM 2416 C CA . PRO A 1 306 ? -8.177 21.242 -2.019 1.00 72.19 306 PRO A CA 1
ATOM 2417 C C . PRO A 1 306 ? -8.871 20.020 -1.417 1.00 72.19 306 PRO A C 1
ATOM 2419 O O . PRO A 1 306 ? -8.698 18.911 -1.975 1.00 72.19 306 PRO A O 1
#

Radius of gyration: 30.54 Å; Cα contacts (8 Å, |Δi|>4): 235; chains: 1; bounding box: 66×64×69 Å

Organism: Cajanus cajan (NCBI:txid3821)

Mean predicted aligned error: 20.81 Å

Nearest PDB structures (foldseek):
  4hkq-assembly1_A  TM=8.827E-01  e=4.632E+00  Xenotropic MuLV-related virus VP62
  4ol8-assembly2_F  TM=6.661E-01  e=2.058E+00  Saccharomyces cerevisiae

Secondary structure (DSSP, 8-state):
-BHHHHHHH-S--PBP----EE-TTS-EE--SEEEEEEEEEETTEEEEEEEEEBS-PPPSS------HHHHHHTT-EEETTTTEEEEEETTEEEEEEHHHHT------------THHHHHHHHHHHHTTT--HHHHHHTT--S---HHHHHHHHHHHHHHHHS--------------S----------PPPPPTTEEEEESSTTS-SEEEEETT--HHHHHHHHHHHHHTGGGS-SSGGG--PPPTTT--------TT----BPPPPPPPHHHHHHHHHHHHHHHHTTS----SS-S-B-------

InterPro domains:
  IPR021109 Aspartic peptidase domain superfamily [G3DSA:2.40.70.10] (1-98)
  IPR043502 DNA/RNA polymerase superfamily [SSF56672] (248-306)

pLDDT: mean 78.55, std 17.31, range [30.12, 95.44]

Sequence (306 aa):
MPLSMLQRIGEVEVRPIRMTLQLANRSIKYPHGVVEDLLVKVDKFWFPVDFVVMDMEEDSEVPLILGRPFMKTAKVIIDVDDGKLKVRVQDDEVNFNVFEAMKHSSDKACCFRVDVIDELCMEAQKTFSVATPLEKALMSAVSEINNEEEKEIQKCLEELDKAKEISPNSTSVQELNKEEKSQPQKLELKQLPSHLKYVFLEASGGKPVIISSSLSVEEEKKLVEVLKANEGATGWTLSDLKGISPSYCMHRILMEQDYRPVAQPQRCLNPTMKEVVRKEVIKLLEAGMIYPISDSAWVSPVQAVP

Foldseek 3Di:
DEPVVVVVVPPFDFAADPDWDQDPVRDIFDFPGKGWQDWDDDPPDTGGDMDGYGHDDADPLDRDDDDPVVCVVQVWDADPVQQWIWGDDPPDIDIDRNVVVPPDPPPDPDDPDPCVVVVVVVVVVVVCPPDQLLRCVVVPPPDDDDPVSVVVNVVVVVVVVVPPPPPPPDPPPPPPDDDDPDDPDPDPDDDDDPQKDWDALDPVRPDIDIDGPPDDPVRVVVVSVVCNVPVLVDDPALLSPDDDDVVVDDDDDDDDPPDDAAADDADDDDPVVVVVVVVVVVSCVVSVVDDDDPPDSHHDYDDDDD

Solvent-accessible surface area (backbone atoms only — not comparable to full-atom values): 19788 Å² total; per-residue (Å²): 77,33,45,69,59,50,65,71,77,47,101,67,76,66,43,79,53,98,58,76,44,72,46,95,86,66,48,79,45,66,46,72,18,36,32,69,66,43,76,44,75,55,91,94,44,77,42,70,40,71,38,59,28,28,89,52,86,74,47,90,88,64,68,74,84,81,51,70,70,54,40,59,75,42,48,53,46,77,40,77,91,81,34,34,42,32,38,43,59,91,95,46,74,48,80,41,53,51,69,62,71,66,53,66,80,81,82,62,95,58,79,86,68,73,63,65,55,62,55,51,51,53,54,48,58,68,68,48,82,76,61,52,66,57,56,42,62,76,66,70,60,89,76,82,82,49,82,66,46,51,52,53,43,52,51,52,51,55,52,52,73,64,49,69,80,76,66,84,75,81,67,87,68,80,81,78,68,88,82,75,84,73,72,86,74,82,79,84,76,76,90,68,60,86,63,41,41,82,47,55,76,37,97,87,71,40,66,75,43,80,43,63,55,81,57,50,74,68,56,47,51,54,50,50,52,52,49,57,75,44,46,84,80,54,60,89,49,71,73,49,58,79,72,80,55,62,91,82,57,72,89,79,85,86,75,66,96,84,68,75,81,52,66,48,77,68,63,89,66,56,72,71,57,44,53,53,53,48,53,53,52,50,54,38,39,76,47,63,79,48,77,93,76,81,90,63,60,63,34,76,53,74,80,90,77,137